Protein AF-A0A2G9TUQ8-F1 (afdb_monomer_lite)

Radius of gyration: 49.71 Å; chains: 1; bounding box: 100×64×159 Å

pLDDT: mean 71.73, std 22.57, range [31.44, 98.06]

Secondary structure (DSSP, 8-state):
-----------HHHHHHHHHHHHHHHHHHHHHHHHHHHHHHHHHHHHHHHHHHHHHHHHHHHHHHHHHHHHHHHHHHHHHHHHHHHHHHHHHHHHHHHHHHHHTGGG--HHHHHHHHHHHHHHHHHHHHHHHHHHHHHHHHHHHHHHHHHHHHHHHHHHHHHHHHHHHHHHHHHHHHHHHHHHHHHHHHHHHHHHHHHHHHHHHHHHHHTT---------------------------------------------HHHHHTT-TT-TTSS-PPP--------------------------S--------------------------

Sequence (328 aa):
MAAEGRCQTPDRHRDAAACAFGLCDIRGRKTKSMSGRLSQLRDDHSAFEEQKRAEELTWQSDLANKKEELNVKRAELERRIKDQEEELQLTTSRLEVLRGRLGDNSNWTKEDWRQAIQELNDDRARLTSEMTKYMVAAEELKKELADQRQEKNYEEVVLALERDLLAFTDRIALEKKIMQERRLKVLSNLSNLREAKIENKKSLNASRIEVHMPNAGSSAAVFKQKDAVQLTENNKEPSVAGSESNCSESDVSPPCETFVSQRFPNDIFLKKTPSIDGIDSAISPNVSANATLLETDSDQSIWSCASPRKPTAPMDTTIESDLDQSIW

Organism: Teladorsagia circumcincta (NCBI:txid45464)

Foldseek 3Di:
DDDDDDDDDPPVPVVVVVVVVVVVVVVVVVVVVVVVVVVVVVVVVVVVVVVVVVVVVVVVVVVVVVVVVVVVVVVVVVVVVVVVVVVVVVVVVVVVVVVVVVVPPPDDDPVNVVVVVVVVVVVVVVVVVVVVVVVVVVVVVVVVVVVVVVVVVVVVVVVVVVVVVVVVVVVVVVVVVVVVVVVVVVVVVVVVVVVVVVVVVVVVVVVVVVPDDDDDDDDDDDDDDDDDDDDDDDDDDDDDDDDDDDDDDDPDDDPPLPPVCVVCVPPPVSDDDPDPPDPDDDDDDDDDDDDDDDDDDDDDDPDDPDDPDDDDDDDDPDDDDDDDDDDD

Structure (mmCIF, N/CA/C/O backbone):
data_AF-A0A2G9TUQ8-F1
#
_entry.id   AF-A0A2G9TUQ8-F1
#
loop_
_atom_site.group_PDB
_atom_site.id
_atom_site.type_symbol
_atom_site.label_atom_id
_atom_site.label_alt_id
_atom_site.label_comp_id
_atom_site.label_asym_id
_atom_site.label_entity_id
_atom_site.label_seq_id
_atom_site.pdbx_PDB_ins_code
_atom_site.Cartn_x
_atom_site.Cartn_y
_atom_site.Cartn_z
_atom_site.occupancy
_atom_site.B_iso_or_equiv
_atom_site.auth_seq_id
_atom_site.auth_comp_id
_atom_site.auth_asym_id
_atom_site.auth_atom_id
_atom_site.pdbx_PDB_model_num
ATOM 1 N N . MET A 1 1 ? 42.756 23.134 -105.840 1.00 42.38 1 MET A N 1
ATOM 2 C CA . MET A 1 1 ? 43.004 23.037 -104.386 1.00 42.38 1 MET A CA 1
ATOM 3 C C . MET A 1 1 ? 41.690 23.306 -103.675 1.00 42.38 1 MET A C 1
ATOM 5 O O . MET A 1 1 ? 41.266 24.449 -103.631 1.00 42.38 1 MET A O 1
ATOM 9 N N . ALA A 1 2 ? 41.013 22.254 -103.218 1.00 40.34 2 ALA A N 1
ATOM 10 C CA . ALA A 1 2 ? 39.775 22.334 -102.447 1.00 40.34 2 ALA A CA 1
ATOM 11 C C . ALA A 1 2 ? 39.957 21.421 -101.231 1.00 40.34 2 ALA A C 1
ATOM 13 O O . ALA A 1 2 ? 40.194 20.226 -101.394 1.00 40.34 2 ALA A O 1
ATOM 14 N N . ALA A 1 3 ? 39.961 22.007 -100.036 1.00 43.09 3 ALA A N 1
ATOM 15 C CA . ALA A 1 3 ? 40.091 21.290 -98.776 1.00 43.09 3 ALA A CA 1
ATOM 16 C C . ALA A 1 3 ? 38.688 21.087 -98.190 1.00 43.09 3 ALA A C 1
ATOM 18 O O . ALA A 1 3 ? 38.058 22.037 -97.730 1.00 43.09 3 ALA A O 1
ATOM 19 N N . GLU A 1 4 ? 38.190 19.852 -98.240 1.00 43.38 4 GLU A N 1
ATOM 20 C CA . GLU A 1 4 ? 36.956 19.439 -97.573 1.00 43.38 4 GLU A CA 1
ATOM 21 C C . GLU A 1 4 ? 37.236 19.171 -96.087 1.00 43.38 4 GLU A C 1
ATOM 23 O O . GLU A 1 4 ? 37.800 18.143 -95.713 1.00 43.38 4 GLU A O 1
ATOM 28 N N . GLY A 1 5 ? 36.835 20.102 -95.220 1.00 49.69 5 GLY A N 1
ATOM 29 C CA . GLY A 1 5 ? 36.784 19.890 -93.775 1.00 49.69 5 GLY A CA 1
ATOM 30 C C . GLY A 1 5 ? 35.458 19.246 -93.370 1.00 49.69 5 GLY A C 1
ATOM 31 O O . GLY A 1 5 ? 34.442 19.932 -93.278 1.00 49.69 5 GLY A O 1
ATOM 32 N N . ARG A 1 6 ? 35.450 17.933 -93.104 1.00 46.50 6 ARG A N 1
ATOM 33 C CA . ARG A 1 6 ? 34.320 17.258 -92.442 1.00 46.50 6 ARG A CA 1
ATOM 34 C C . ARG A 1 6 ? 34.425 17.437 -90.930 1.00 46.50 6 ARG A C 1
ATOM 36 O O . ARG A 1 6 ? 35.202 16.752 -90.271 1.00 46.50 6 ARG A O 1
ATOM 43 N N . CYS A 1 7 ? 33.602 18.320 -90.379 1.00 50.38 7 CYS A N 1
ATOM 44 C CA . CYS A 1 7 ? 33.333 18.380 -88.946 1.00 50.38 7 CYS A CA 1
ATOM 45 C C . CYS A 1 7 ? 32.517 17.146 -88.526 1.00 50.38 7 CYS A C 1
ATOM 47 O O . CYS A 1 7 ? 31.333 17.045 -88.839 1.00 50.38 7 CYS A O 1
ATOM 49 N N . GLN A 1 8 ? 33.142 16.203 -87.818 1.00 55.09 8 GLN A N 1
ATOM 50 C CA . GLN A 1 8 ? 32.431 15.152 -87.088 1.00 55.09 8 GLN A CA 1
ATOM 51 C C . GLN A 1 8 ? 31.861 15.754 -85.799 1.00 55.09 8 GLN A C 1
ATOM 53 O O . GLN A 1 8 ? 32.604 16.108 -84.885 1.00 55.09 8 GLN A O 1
ATOM 58 N N . THR A 1 9 ? 30.540 15.889 -85.719 1.00 57.09 9 THR A N 1
ATOM 59 C CA . THR A 1 9 ? 29.851 16.170 -84.456 1.00 57.09 9 THR A CA 1
ATOM 60 C C . THR A 1 9 ? 29.831 14.894 -83.610 1.00 57.09 9 THR A C 1
ATOM 62 O O . THR A 1 9 ? 29.302 13.886 -84.082 1.00 57.09 9 THR A O 1
ATOM 65 N N . PRO A 1 10 ? 30.387 14.897 -82.387 1.00 55.38 10 PRO A N 1
ATOM 66 C CA . PRO A 1 10 ? 30.336 13.735 -81.510 1.00 55.38 10 PRO A CA 1
ATOM 67 C C . PRO A 1 10 ? 28.892 13.461 -81.074 1.00 55.38 10 PRO A C 1
ATOM 69 O O . PRO A 1 10 ? 28.129 14.381 -80.771 1.00 55.38 10 PRO A O 1
ATOM 72 N N . ASP A 1 11 ? 28.539 12.181 -81.061 1.00 56.88 11 ASP A N 1
ATOM 73 C CA . ASP A 1 11 ? 27.215 11.607 -80.817 1.00 56.88 11 ASP A CA 1
ATOM 74 C C . ASP A 1 11 ? 26.760 11.809 -79.350 1.00 56.88 11 ASP A C 1
ATOM 76 O O . ASP A 1 11 ? 26.767 10.899 -78.525 1.00 56.88 11 ASP A O 1
ATOM 80 N N . ARG A 1 12 ? 26.403 13.052 -78.990 1.00 55.06 12 ARG A N 1
ATOM 81 C CA . ARG A 1 12 ? 26.032 13.482 -77.621 1.00 55.06 12 ARG A CA 1
ATOM 82 C C . ARG A 1 12 ? 24.688 12.938 -77.115 1.00 55.06 12 ARG A C 1
ATOM 84 O O . ARG A 1 12 ? 24.331 13.180 -75.963 1.00 55.06 12 ARG A O 1
ATOM 91 N N . HIS A 1 13 ? 23.928 12.216 -77.938 1.00 55.59 13 HIS A N 1
ATOM 92 C CA . HIS A 1 13 ? 22.596 11.732 -77.561 1.00 55.59 13 HIS A CA 1
ATOM 93 C C . HIS A 1 13 ? 22.609 10.378 -76.835 1.00 55.59 13 HIS A C 1
ATOM 95 O O . HIS A 1 13 ? 21.694 10.109 -76.055 1.00 55.59 13 HIS A O 1
ATOM 101 N N . ARG A 1 14 ? 23.649 9.549 -77.009 1.00 55.06 14 ARG A N 1
ATOM 102 C CA . ARG A 1 14 ? 23.750 8.256 -76.302 1.00 55.06 14 ARG A CA 1
ATOM 103 C C . ARG A 1 14 ? 24.137 8.394 -74.826 1.00 55.06 14 ARG A C 1
ATOM 105 O O . ARG A 1 14 ? 23.567 7.690 -73.994 1.00 55.06 14 ARG A O 1
ATOM 112 N N . ASP A 1 15 ? 24.996 9.350 -74.480 1.00 55.22 15 ASP A N 1
ATOM 113 C CA . ASP A 1 15 ? 25.428 9.555 -73.088 1.00 55.22 15 ASP A CA 1
ATOM 114 C C . ASP A 1 15 ? 24.347 10.219 -72.216 1.00 55.22 15 ASP A C 1
ATOM 116 O O . ASP A 1 15 ? 24.213 9.910 -71.030 1.00 55.22 15 ASP A O 1
ATOM 120 N N . ALA A 1 16 ? 23.504 11.076 -72.801 1.00 58.38 16 ALA A N 1
ATOM 121 C CA . ALA A 1 16 ? 22.391 11.702 -72.084 1.00 58.38 16 ALA A CA 1
ATOM 122 C C . ALA A 1 16 ? 21.317 10.678 -71.662 1.00 58.38 16 ALA A C 1
ATOM 124 O O . ALA A 1 16 ? 20.783 10.760 -70.553 1.00 58.38 16 ALA A O 1
ATOM 125 N N . ALA A 1 17 ? 21.034 9.682 -72.510 1.00 58.53 17 ALA A N 1
ATOM 126 C CA . ALA A 1 17 ? 20.080 8.619 -72.200 1.00 58.53 17 ALA A CA 1
ATOM 127 C C . ALA A 1 17 ? 20.605 7.674 -71.103 1.00 58.53 17 ALA A C 1
ATOM 129 O O . ALA A 1 17 ? 19.862 7.337 -70.180 1.00 58.53 17 ALA A O 1
ATOM 130 N N . ALA A 1 18 ? 21.892 7.306 -71.139 1.00 59.97 18 ALA A N 1
ATOM 131 C CA . ALA A 1 18 ? 22.507 6.465 -70.109 1.00 59.97 18 ALA A CA 1
ATOM 132 C C . ALA A 1 18 ? 22.510 7.140 -68.719 1.00 59.97 18 ALA A C 1
ATOM 134 O O . ALA A 1 18 ? 22.193 6.498 -67.714 1.00 59.97 18 ALA A O 1
ATOM 135 N N . CYS A 1 19 ? 22.767 8.452 -68.657 1.00 60.00 19 CYS A N 1
ATOM 136 C CA . CYS A 1 19 ? 22.679 9.230 -67.416 1.00 60.00 19 CYS A CA 1
ATOM 137 C C . CYS A 1 19 ? 21.239 9.364 -66.880 1.00 60.00 19 CYS A C 1
ATOM 139 O O . CYS A 1 19 ? 21.027 9.321 -65.665 1.00 60.00 19 CYS A O 1
ATOM 141 N N . ALA A 1 20 ? 20.236 9.489 -67.757 1.00 60.44 20 ALA A N 1
ATOM 142 C CA . ALA A 1 20 ? 18.832 9.595 -67.351 1.00 60.44 20 ALA A CA 1
ATOM 143 C C . ALA A 1 20 ? 18.296 8.291 -66.723 1.00 60.44 20 ALA A C 1
ATOM 145 O O . ALA A 1 20 ? 17.618 8.337 -65.694 1.00 60.44 20 ALA A O 1
ATOM 146 N N . PHE A 1 21 ? 18.657 7.125 -67.275 1.00 59.66 21 PHE A N 1
ATOM 147 C CA . PHE A 1 21 ? 18.250 5.826 -66.721 1.00 59.66 21 PHE A CA 1
ATOM 148 C C . PHE A 1 21 ? 18.848 5.558 -65.330 1.00 59.66 21 PHE A C 1
ATOM 150 O O . PHE A 1 21 ? 18.136 5.088 -64.438 1.00 59.66 21 PHE A O 1
ATOM 157 N N . GLY A 1 22 ? 20.116 5.920 -65.103 1.00 63.28 22 GLY A N 1
ATOM 158 C CA . GLY A 1 22 ? 20.757 5.776 -63.790 1.00 63.28 22 GLY A CA 1
ATOM 159 C C . GLY A 1 22 ? 20.096 6.625 -62.694 1.00 63.28 22 GLY A C 1
ATOM 160 O O . GLY A 1 22 ? 19.912 6.161 -61.567 1.00 63.28 22 GLY A O 1
ATOM 161 N N . LEU A 1 23 ? 19.667 7.849 -63.021 1.00 62.34 23 LEU A N 1
ATOM 162 C CA . LEU A 1 23 ? 18.976 8.736 -62.075 1.00 62.34 23 LEU A CA 1
ATOM 163 C C . LEU A 1 23 ? 17.567 8.240 -61.716 1.00 62.34 23 LEU A C 1
ATOM 165 O O . LEU A 1 23 ? 17.161 8.357 -60.555 1.00 62.34 23 LEU A O 1
ATOM 169 N N . CYS A 1 24 ? 16.836 7.655 -62.669 1.00 63.59 24 CYS A N 1
ATOM 170 C CA . CYS A 1 24 ? 15.524 7.056 -62.416 1.00 63.59 24 CYS A CA 1
ATOM 171 C C . CYS A 1 24 ? 15.610 5.828 -61.495 1.00 63.59 24 CYS A C 1
ATOM 173 O O . CYS A 1 24 ? 14.804 5.709 -60.570 1.00 63.59 24 CYS A O 1
ATOM 175 N N . ASP A 1 25 ? 16.606 4.958 -61.680 1.00 68.88 25 ASP A N 1
ATOM 176 C CA . ASP A 1 25 ? 16.775 3.752 -60.857 1.00 68.88 25 ASP A CA 1
ATOM 177 C C . ASP A 1 25 ? 17.206 4.097 -59.415 1.00 68.88 25 ASP A C 1
ATOM 179 O O . ASP A 1 25 ? 16.618 3.620 -58.440 1.00 68.88 25 ASP A O 1
ATOM 183 N N . ILE A 1 26 ? 18.141 5.041 -59.240 1.00 69.44 26 ILE A N 1
ATOM 184 C CA . ILE A 1 26 ? 18.542 5.519 -57.902 1.00 69.44 26 ILE A CA 1
ATOM 185 C C . ILE A 1 26 ? 17.358 6.163 -57.168 1.00 69.44 26 ILE A C 1
ATOM 187 O O . ILE A 1 26 ? 17.170 5.936 -55.967 1.00 69.44 26 ILE A O 1
ATOM 191 N N . ARG A 1 27 ? 16.539 6.957 -57.870 1.00 68.62 27 ARG A N 1
ATOM 192 C CA . ARG A 1 27 ? 15.361 7.604 -57.277 1.00 68.62 27 ARG A CA 1
ATOM 193 C C . ARG A 1 27 ? 14.297 6.567 -56.894 1.00 68.62 27 ARG A C 1
ATOM 195 O O . ARG A 1 27 ? 13.770 6.650 -55.789 1.00 68.62 27 ARG A O 1
ATOM 202 N N . GLY A 1 28 ? 14.061 5.553 -57.731 1.00 71.69 28 GLY A N 1
ATOM 203 C CA . GLY A 1 28 ? 13.127 4.455 -57.453 1.00 71.69 28 GLY A CA 1
ATOM 204 C C . GLY A 1 28 ? 13.542 3.555 -56.281 1.00 71.69 28 GLY A C 1
ATOM 205 O O . GLY A 1 28 ? 12.697 3.133 -55.492 1.00 71.69 28 GLY A O 1
ATOM 206 N N . ARG A 1 29 ? 14.841 3.281 -56.107 1.00 76.56 29 ARG A N 1
ATOM 207 C CA . ARG A 1 29 ? 15.335 2.516 -54.945 1.00 76.56 29 ARG A CA 1
ATOM 208 C C . ARG A 1 29 ? 15.219 3.307 -53.644 1.00 76.56 29 ARG A C 1
ATOM 210 O O . ARG A 1 29 ? 14.814 2.749 -52.625 1.00 76.56 29 ARG A O 1
ATOM 217 N N . LYS A 1 30 ? 15.516 4.613 -53.676 1.00 81.31 30 LYS A N 1
ATOM 218 C CA . LYS A 1 30 ? 15.359 5.496 -52.508 1.00 81.31 30 LYS A CA 1
ATOM 219 C C . LYS A 1 30 ? 13.898 5.613 -52.072 1.00 81.31 30 LYS A C 1
ATOM 221 O O . LYS A 1 30 ? 13.630 5.513 -50.880 1.00 81.31 30 LYS A O 1
ATOM 226 N N . THR A 1 31 ? 12.954 5.768 -53.001 1.00 85.00 31 THR A N 1
ATOM 227 C CA . THR A 1 31 ? 11.525 5.861 -52.651 1.00 85.00 31 THR A CA 1
ATOM 228 C C . THR A 1 31 ? 10.982 4.552 -52.083 1.00 85.00 31 THR A C 1
ATOM 230 O O . THR A 1 31 ? 10.275 4.588 -51.080 1.00 85.00 31 THR A O 1
ATOM 233 N N . LYS A 1 32 ? 11.373 3.394 -52.635 1.00 87.69 32 LYS A N 1
ATOM 234 C CA . LYS A 1 32 ? 11.020 2.076 -52.072 1.00 87.69 32 LYS A CA 1
ATOM 235 C C . LYS A 1 32 ? 11.593 1.872 -50.666 1.00 87.69 32 LYS A C 1
ATOM 237 O O . LYS A 1 32 ? 10.874 1.432 -49.775 1.00 87.69 32 LYS A O 1
ATOM 242 N N . SER A 1 33 ? 12.856 2.248 -50.445 1.00 91.69 33 SER A N 1
ATOM 243 C CA . SER A 1 33 ? 13.493 2.183 -49.121 1.00 91.69 33 SER A CA 1
ATOM 244 C C . SER A 1 33 ? 12.796 3.089 -48.099 1.00 91.69 33 SER A C 1
ATOM 246 O O . SER A 1 33 ? 12.519 2.656 -46.983 1.00 91.69 33 SER A O 1
ATOM 248 N N . MET A 1 34 ? 12.451 4.321 -48.486 1.00 92.25 34 MET A N 1
ATOM 249 C CA . MET A 1 34 ? 11.716 5.249 -47.621 1.00 92.25 34 MET A CA 1
ATOM 250 C C . MET A 1 34 ? 10.301 4.754 -47.313 1.00 92.25 34 MET A C 1
ATOM 252 O O . MET A 1 34 ? 9.881 4.823 -46.163 1.00 92.25 34 MET A O 1
ATOM 256 N N . SER A 1 35 ? 9.591 4.209 -48.306 1.00 93.94 35 SER A N 1
ATOM 257 C CA . SER A 1 35 ? 8.265 3.619 -48.101 1.00 93.94 35 SER A CA 1
ATOM 258 C C . SER A 1 35 ? 8.314 2.464 -47.102 1.00 93.94 35 SER A C 1
ATOM 260 O O . SER A 1 35 ? 7.487 2.425 -46.202 1.00 93.94 35 SER A O 1
ATOM 262 N N . GLY A 1 36 ? 9.303 1.569 -47.212 1.00 95.12 36 GLY A N 1
ATOM 263 C CA . GLY A 1 36 ? 9.476 0.470 -46.257 1.00 95.12 36 GLY A CA 1
ATOM 264 C C . GLY A 1 36 ? 9.735 0.961 -44.830 1.00 95.12 36 GLY A C 1
ATOM 265 O O . GLY A 1 36 ? 9.124 0.465 -43.891 1.00 95.12 36 GLY A O 1
ATOM 266 N N . ARG A 1 37 ? 10.571 1.996 -44.661 1.00 95.75 37 ARG A N 1
ATOM 267 C CA . ARG A 1 37 ? 10.824 2.608 -43.343 1.00 95.75 37 ARG A CA 1
ATOM 268 C C . ARG A 1 37 ? 9.581 3.274 -42.749 1.00 95.75 37 ARG A C 1
ATOM 270 O O . ARG A 1 37 ? 9.388 3.203 -41.543 1.00 95.75 37 ARG A O 1
ATOM 277 N N . LEU A 1 38 ? 8.754 3.921 -43.572 1.00 96.19 38 LEU A N 1
ATOM 278 C CA . LEU A 1 38 ? 7.503 4.540 -43.120 1.00 96.19 38 LEU A CA 1
ATOM 279 C C . LEU A 1 38 ? 6.445 3.501 -42.736 1.00 96.19 38 LEU A C 1
ATOM 281 O O . LEU A 1 38 ? 5.707 3.733 -41.783 1.00 96.19 38 LEU A O 1
ATOM 285 N N . SER A 1 39 ? 6.375 2.375 -43.452 1.00 96.38 39 SER A N 1
ATOM 286 C CA . SER A 1 39 ? 5.533 1.239 -43.061 1.00 96.38 39 SER A CA 1
ATOM 287 C C . SER A 1 39 ? 5.983 0.667 -41.719 1.00 96.38 39 SER A C 1
ATOM 289 O O . SER A 1 39 ? 5.169 0.602 -40.809 1.00 96.38 39 SER A O 1
ATOM 291 N N . GLN A 1 40 ? 7.282 0.396 -41.552 1.00 96.31 40 GLN A N 1
ATOM 292 C CA . GLN A 1 40 ? 7.818 -0.099 -40.282 1.00 96.31 40 GLN A CA 1
ATOM 293 C C . GLN A 1 40 ? 7.512 0.850 -39.116 1.00 96.31 40 GLN A C 1
ATOM 295 O O . GLN A 1 40 ? 7.010 0.413 -38.093 1.00 96.31 40 GLN A O 1
ATOM 300 N N . LEU A 1 41 ? 7.734 2.160 -39.284 1.00 96.56 41 LEU A N 1
ATOM 301 C CA . LEU A 1 41 ? 7.424 3.148 -38.243 1.00 96.56 41 LEU A CA 1
ATOM 302 C C . LEU A 1 41 ? 5.936 3.182 -37.873 1.00 96.56 41 LEU A C 1
ATOM 304 O O . LEU A 1 41 ? 5.598 3.474 -36.729 1.00 96.56 41 LEU A O 1
ATOM 308 N N . ARG A 1 42 ? 5.044 2.919 -38.832 1.00 97.88 42 ARG A N 1
ATOM 309 C CA . ARG A 1 42 ? 3.604 2.843 -38.573 1.00 97.88 42 ARG A CA 1
ATOM 310 C C . ARG A 1 42 ? 3.260 1.600 -37.761 1.00 97.88 42 ARG A C 1
ATOM 312 O O . ARG A 1 42 ? 2.475 1.710 -36.824 1.00 97.88 42 ARG A O 1
ATOM 319 N N . ASP A 1 43 ? 3.847 0.463 -38.114 1.00 97.50 43 ASP A N 1
ATOM 320 C CA . ASP A 1 43 ? 3.636 -0.799 -37.408 1.00 97.50 43 ASP A CA 1
ATOM 321 C C . ASP A 1 43 ? 4.197 -0.710 -35.980 1.00 97.50 43 ASP A C 1
ATOM 323 O O . ASP A 1 43 ? 3.492 -1.034 -35.028 1.00 97.50 43 ASP A O 1
ATOM 327 N N . ASP A 1 44 ? 5.399 -0.147 -35.815 1.00 96.25 44 ASP A N 1
ATOM 328 C CA . ASP A 1 44 ? 6.025 0.097 -34.510 1.00 96.25 44 ASP A CA 1
ATOM 329 C C . ASP A 1 44 ? 5.177 1.048 -33.646 1.00 96.25 44 ASP A C 1
ATOM 331 O O . ASP A 1 44 ? 4.945 0.782 -32.468 1.00 96.25 44 ASP A O 1
ATOM 335 N N . HIS A 1 45 ? 4.663 2.141 -34.226 1.00 96.19 45 HIS A N 1
ATOM 336 C CA . HIS A 1 45 ? 3.759 3.056 -33.522 1.00 96.19 45 HIS A CA 1
ATOM 337 C C . HIS A 1 45 ? 2.450 2.362 -33.122 1.00 96.19 45 HIS A C 1
ATOM 339 O O . HIS A 1 45 ? 1.929 2.599 -32.035 1.00 96.19 45 HIS A O 1
ATOM 345 N N . SER A 1 46 ? 1.897 1.509 -33.989 1.00 97.69 46 SER A N 1
ATOM 346 C CA . SER A 1 46 ? 0.683 0.749 -33.682 1.00 97.69 46 SER A CA 1
ATOM 347 C C . SER A 1 46 ? 0.914 -0.242 -32.541 1.00 97.69 46 SER A C 1
ATOM 349 O O . SER A 1 46 ? 0.091 -0.312 -31.631 1.00 97.69 46 SER A O 1
ATOM 351 N N . ALA A 1 47 ? 2.039 -0.963 -32.562 1.00 97.06 47 ALA A N 1
ATOM 352 C CA . ALA A 1 47 ? 2.425 -1.900 -31.511 1.00 97.06 47 ALA A CA 1
ATOM 353 C C . ALA A 1 47 ? 2.656 -1.183 -30.172 1.00 97.06 47 ALA A C 1
ATOM 355 O O . ALA A 1 47 ? 2.185 -1.644 -29.135 1.00 97.06 47 ALA A O 1
ATOM 356 N N . PHE A 1 48 ? 3.311 -0.019 -30.197 1.00 97.12 48 PHE A N 1
ATOM 357 C CA . PHE A 1 48 ? 3.515 0.804 -29.007 1.00 97.12 48 PHE A CA 1
ATOM 358 C C . PHE A 1 48 ? 2.191 1.291 -28.398 1.00 97.12 48 PHE A C 1
ATOM 360 O O . PHE A 1 48 ? 1.992 1.191 -27.190 1.00 97.12 48 PHE A O 1
ATOM 367 N N . GLU A 1 49 ? 1.255 1.778 -29.218 1.00 97.44 49 GLU A N 1
ATOM 368 C CA . GLU A 1 49 ? -0.066 2.206 -28.735 1.00 97.44 49 GLU A CA 1
ATOM 369 C C . GLU A 1 49 ? -0.905 1.040 -28.193 1.00 97.44 49 GLU A C 1
ATOM 371 O O . GLU A 1 49 ? -1.697 1.218 -27.268 1.00 97.44 49 GLU A O 1
ATOM 376 N N . GLU A 1 50 ? -0.758 -0.160 -28.755 1.00 97.56 50 GLU A N 1
ATOM 377 C CA . GLU A 1 50 ? -1.412 -1.361 -28.234 1.00 97.56 50 GLU A CA 1
ATOM 378 C C . GLU A 1 50 ? -0.821 -1.797 -26.892 1.00 97.56 50 GLU A C 1
ATOM 380 O O . GLU A 1 50 ? -1.581 -2.041 -25.955 1.00 97.56 50 GLU A O 1
ATOM 385 N N . GLN A 1 51 ? 0.509 -1.802 -26.766 1.00 97.44 51 GLN A N 1
ATOM 386 C CA . GLN A 1 51 ? 1.190 -2.073 -25.502 1.00 97.44 51 GLN A CA 1
ATOM 387 C C . GLN A 1 51 ? 0.760 -1.077 -24.420 1.00 97.44 51 GLN A C 1
ATOM 389 O O . GLN A 1 51 ? 0.358 -1.483 -23.334 1.00 97.44 51 GLN A O 1
ATOM 394 N N . LYS A 1 52 ? 0.770 0.223 -24.734 1.00 97.06 52 LYS A N 1
ATOM 395 C CA . LYS A 1 52 ? 0.342 1.274 -23.808 1.00 97.06 52 LYS A CA 1
ATOM 396 C C . LYS A 1 52 ? -1.103 1.073 -23.344 1.00 97.06 52 LYS A C 1
ATOM 398 O O . LYS A 1 52 ? -1.381 1.203 -22.157 1.00 97.06 52 LYS A O 1
ATOM 403 N N . ARG A 1 53 ? -2.021 0.733 -24.259 1.00 97.94 53 ARG A N 1
ATOM 404 C CA . ARG A 1 53 ? -3.422 0.432 -23.912 1.00 97.94 53 ARG A CA 1
ATOM 405 C C . ARG A 1 53 ? -3.546 -0.810 -23.033 1.00 97.94 53 ARG A C 1
ATOM 407 O O . ARG A 1 53 ? -4.363 -0.812 -22.118 1.00 97.94 53 ARG A O 1
ATOM 414 N N . ALA A 1 54 ? -2.758 -1.851 -23.294 1.00 97.44 54 ALA A N 1
ATOM 415 C CA . ALA A 1 54 ? -2.745 -3.050 -22.461 1.00 97.44 54 ALA A CA 1
ATOM 416 C C . ALA A 1 54 ? -2.250 -2.736 -21.040 1.00 97.44 54 ALA A C 1
ATOM 418 O O . ALA A 1 54 ? -2.908 -3.110 -20.072 1.00 97.44 54 ALA A O 1
ATOM 419 N N . GLU A 1 55 ? -1.152 -1.986 -20.912 1.00 96.56 55 GLU A N 1
ATOM 420 C CA . GLU A 1 55 ? -0.630 -1.530 -19.620 1.00 96.56 55 GLU A CA 1
ATOM 421 C C . GLU A 1 55 ? -1.660 -0.659 -18.881 1.00 96.56 55 GLU A C 1
ATOM 423 O O . GLU A 1 55 ? -1.947 -0.893 -17.708 1.00 96.56 55 GLU A O 1
ATOM 428 N N . GLU A 1 56 ? -2.298 0.293 -19.564 1.00 97.38 56 GLU A N 1
ATOM 429 C CA . GLU A 1 56 ? -3.346 1.132 -18.974 1.00 97.38 56 GLU A CA 1
ATOM 430 C C . GLU A 1 56 ? -4.534 0.305 -18.455 1.00 97.38 56 GLU A C 1
ATOM 432 O O . GLU A 1 56 ? -5.013 0.548 -17.346 1.00 97.38 56 GLU A O 1
ATOM 437 N N . LEU A 1 57 ? -4.971 -0.715 -19.200 1.00 97.88 57 LEU A N 1
ATOM 438 C CA . LEU A 1 57 ? -6.031 -1.625 -18.758 1.00 97.88 57 LEU A CA 1
ATOM 439 C C . LEU A 1 57 ? -5.622 -2.441 -17.526 1.00 97.88 57 LEU A C 1
ATOM 441 O O . LEU A 1 57 ? -6.443 -2.621 -16.625 1.00 97.88 57 LEU A O 1
ATOM 445 N N . THR A 1 58 ? -4.369 -2.902 -17.450 1.00 97.62 58 THR A N 1
ATOM 446 C CA . THR A 1 58 ? -3.874 -3.599 -16.251 1.00 97.62 58 THR A CA 1
ATOM 447 C C . THR A 1 58 ? -3.881 -2.684 -15.029 1.00 97.62 58 THR A C 1
ATOM 449 O O . THR A 1 58 ? -4.466 -3.044 -14.011 1.00 97.62 58 THR A O 1
ATOM 452 N N . TRP A 1 59 ? -3.381 -1.450 -15.158 1.00 97.19 59 TRP A N 1
ATOM 453 C CA . TRP A 1 59 ? -3.418 -0.458 -14.081 1.00 97.19 59 TRP A CA 1
ATOM 454 C C . TRP A 1 59 ? -4.842 -0.112 -13.639 1.00 97.19 59 TRP A C 1
ATOM 456 O O . TRP A 1 59 ? -5.103 0.016 -12.443 1.00 97.19 59 TRP A O 1
ATOM 466 N N . GLN A 1 60 ? -5.780 0.027 -14.580 1.00 97.31 60 GLN A N 1
ATOM 467 C CA . GLN A 1 60 ? -7.187 0.275 -14.258 1.00 97.31 60 GLN A CA 1
ATOM 468 C C . GLN A 1 60 ? -7.815 -0.902 -13.502 1.00 97.31 60 GLN A C 1
ATOM 470 O O . GLN A 1 60 ? -8.527 -0.683 -12.520 1.00 97.31 60 GLN A O 1
ATOM 475 N N . SER A 1 61 ? -7.529 -2.136 -13.925 1.00 97.81 61 SER A N 1
ATOM 476 C CA . SER A 1 61 ? -7.973 -3.353 -13.240 1.00 97.81 61 SER A CA 1
ATOM 477 C C . SER A 1 61 ? -7.409 -3.432 -11.819 1.00 97.81 61 SER A C 1
ATOM 479 O O . SER A 1 61 ? -8.158 -3.648 -10.868 1.00 97.81 61 SER A O 1
ATOM 481 N N . ASP A 1 62 ? -6.111 -3.189 -11.646 1.00 96.38 62 ASP A N 1
ATOM 482 C CA . ASP A 1 62 ? -5.456 -3.230 -10.336 1.00 96.38 62 ASP A CA 1
ATOM 483 C C . ASP A 1 62 ? -6.004 -2.159 -9.392 1.00 96.38 62 ASP A C 1
ATOM 485 O O . ASP A 1 62 ? -6.272 -2.425 -8.218 1.00 96.38 62 ASP A O 1
ATOM 489 N N . LEU A 1 63 ? -6.253 -0.955 -9.910 1.00 96.75 63 LEU A N 1
ATOM 490 C CA . LEU A 1 63 ? -6.852 0.129 -9.140 1.00 96.75 63 LEU A CA 1
ATOM 491 C C . LEU A 1 63 ? -8.301 -0.186 -8.740 1.00 96.75 63 LEU A C 1
ATOM 493 O O . LEU A 1 63 ? -8.698 0.101 -7.608 1.00 96.75 63 LEU A O 1
ATOM 497 N N . ALA A 1 64 ? -9.082 -0.808 -9.628 1.00 97.56 64 ALA A N 1
ATOM 498 C CA . ALA A 1 64 ? -10.436 -1.266 -9.322 1.00 97.56 64 ALA A CA 1
ATOM 499 C C . ALA A 1 64 ? -10.434 -2.364 -8.245 1.00 97.56 64 ALA A C 1
ATOM 501 O O . ALA A 1 64 ? -11.178 -2.263 -7.268 1.00 97.56 64 ALA A O 1
ATOM 502 N N . ASN A 1 65 ? -9.542 -3.348 -8.365 1.00 97.25 65 ASN A N 1
ATOM 503 C CA . ASN A 1 65 ? -9.368 -4.410 -7.374 1.00 97.25 65 ASN A CA 1
ATOM 504 C C . ASN A 1 65 ? -8.957 -3.840 -6.012 1.00 97.25 65 ASN A C 1
ATOM 506 O O . ASN A 1 65 ? -9.522 -4.213 -4.983 1.00 97.25 65 ASN A O 1
ATOM 510 N N . LYS A 1 66 ? -8.025 -2.878 -5.992 1.00 97.31 66 LYS A N 1
ATOM 511 C CA . LYS A 1 66 ? -7.591 -2.235 -4.748 1.00 97.31 66 LYS A CA 1
ATOM 512 C C . LYS A 1 66 ? -8.708 -1.430 -4.095 1.00 97.31 66 LYS A C 1
ATOM 514 O O . LYS A 1 66 ? -8.847 -1.452 -2.872 1.00 97.31 66 LYS A O 1
ATOM 519 N N . LYS A 1 67 ? -9.514 -0.729 -4.894 1.00 97.50 67 LYS A N 1
ATOM 520 C CA . LYS A 1 67 ? -10.695 -0.012 -4.405 1.00 97.50 67 LYS A CA 1
ATOM 521 C C . LYS A 1 67 ? -11.689 -0.974 -3.752 1.00 97.50 67 LYS A C 1
ATOM 523 O O . LYS A 1 67 ? -12.187 -0.666 -2.672 1.00 97.50 67 LYS A O 1
ATOM 528 N N . GLU A 1 68 ? -11.942 -2.126 -4.366 1.00 98.06 68 GLU A N 1
ATOM 529 C CA . GLU A 1 68 ? -12.850 -3.131 -3.811 1.00 98.06 68 GLU A CA 1
ATOM 530 C C . GLU A 1 68 ? -12.312 -3.741 -2.509 1.00 98.06 68 GLU A C 1
ATOM 532 O O . GLU A 1 68 ? -13.028 -3.796 -1.512 1.00 98.06 68 GLU A O 1
ATOM 537 N N . GLU A 1 69 ? -11.023 -4.085 -2.457 1.00 97.56 69 GLU A N 1
ATOM 538 C CA . GLU A 1 69 ? -10.368 -4.563 -1.231 1.00 97.56 69 GLU A CA 1
ATOM 539 C C . GLU A 1 69 ? -10.515 -3.556 -0.075 1.00 97.56 69 GLU A C 1
ATOM 541 O O . GLU A 1 69 ? -10.824 -3.926 1.062 1.00 97.56 69 GLU A O 1
ATOM 546 N N . LEU A 1 70 ? -10.317 -2.263 -0.357 1.00 94.31 70 LEU A N 1
ATOM 547 C CA . LEU A 1 70 ? -10.473 -1.201 0.637 1.00 94.31 70 LEU A CA 1
ATOM 548 C C . LEU A 1 70 ? -11.933 -1.013 1.068 1.00 94.31 70 LEU A C 1
ATOM 550 O O . LEU A 1 70 ? -12.181 -0.764 2.248 1.00 94.31 70 LEU A O 1
ATOM 554 N N . ASN A 1 71 ? -12.897 -1.169 0.158 1.00 96.19 71 ASN A N 1
ATOM 555 C CA . ASN A 1 71 ? -14.320 -1.128 0.495 1.00 96.19 71 ASN A CA 1
ATOM 556 C C . ASN A 1 71 ? -14.719 -2.286 1.418 1.00 96.19 71 ASN A C 1
ATOM 558 O O . ASN A 1 71 ? -15.414 -2.061 2.409 1.00 96.19 71 ASN A O 1
ATOM 562 N N . VAL A 1 72 ? -14.236 -3.503 1.147 1.00 97.19 72 VAL A N 1
ATOM 563 C CA . VAL A 1 72 ? -14.468 -4.670 2.013 1.00 97.19 72 VAL A CA 1
ATOM 564 C C . VAL A 1 72 ? -13.895 -4.427 3.410 1.00 97.19 72 VAL A C 1
ATOM 566 O O . VAL A 1 72 ? -14.599 -4.611 4.404 1.00 97.19 72 VAL A O 1
ATOM 569 N N . LYS A 1 73 ? -12.652 -3.932 3.501 1.00 96.12 73 LYS A N 1
ATOM 570 C CA . LYS A 1 73 ? -12.017 -3.573 4.782 1.00 96.12 73 LYS A CA 1
ATOM 571 C C . LYS A 1 73 ? -12.799 -2.499 5.535 1.00 96.12 73 LYS A C 1
ATOM 573 O O . LYS A 1 73 ? -12.969 -2.598 6.747 1.00 96.12 73 LYS A O 1
ATOM 578 N N . ARG A 1 74 ? -13.305 -1.486 4.827 1.00 94.44 74 ARG A N 1
ATOM 579 C CA . ARG A 1 74 ? -14.148 -0.442 5.418 1.00 94.44 74 ARG A CA 1
ATOM 580 C C . ARG A 1 74 ? -15.431 -1.029 6.011 1.00 94.44 74 ARG A C 1
ATOM 582 O O . ARG A 1 74 ? -15.735 -0.740 7.163 1.00 94.44 74 ARG A O 1
ATOM 589 N N . ALA A 1 75 ? -16.143 -1.872 5.264 1.00 95.44 75 ALA A N 1
ATOM 590 C CA . ALA A 1 75 ? -17.378 -2.499 5.734 1.00 95.44 75 ALA A CA 1
ATOM 591 C C . ALA A 1 75 ? -17.145 -3.420 6.946 1.00 95.44 75 ALA A C 1
ATOM 593 O O . ALA A 1 75 ? -17.977 -3.494 7.851 1.00 95.44 75 ALA A O 1
ATOM 594 N N . GLU A 1 76 ? -16.008 -4.117 6.994 1.00 97.06 76 GLU A N 1
ATOM 595 C CA . GLU A 1 76 ? -15.625 -4.920 8.157 1.00 97.06 76 GLU A CA 1
ATOM 596 C C . GLU A 1 76 ? -15.368 -4.055 9.399 1.00 97.06 76 GLU A C 1
ATOM 598 O O . GLU A 1 76 ? -15.847 -4.389 10.484 1.00 97.06 76 GLU A O 1
ATOM 603 N N . LEU A 1 77 ? -14.655 -2.936 9.247 1.00 92.50 77 LEU A N 1
ATOM 604 C CA . LEU A 1 77 ? -14.408 -1.998 10.344 1.00 92.50 77 LEU A CA 1
ATOM 605 C C . LEU A 1 77 ? -15.702 -1.352 10.848 1.00 92.50 77 LEU A C 1
ATOM 607 O O . LEU A 1 77 ? -15.898 -1.278 12.057 1.00 92.50 77 LEU A O 1
ATOM 611 N N . GLU A 1 78 ? -16.603 -0.945 9.952 1.00 94.12 78 GLU A N 1
ATOM 612 C CA . GLU A 1 78 ? -17.917 -0.401 10.322 1.00 94.12 78 GLU A CA 1
ATOM 613 C C . GLU A 1 78 ? -18.741 -1.420 11.131 1.00 94.12 78 GLU A C 1
ATOM 615 O O . GLU A 1 78 ? -19.355 -1.055 12.133 1.00 94.12 78 GLU A O 1
ATOM 620 N N . ARG A 1 79 ? -18.692 -2.712 10.768 1.00 96.50 79 ARG A N 1
ATOM 621 C CA . ARG A 1 79 ? -19.341 -3.782 11.545 1.00 96.50 79 ARG A CA 1
ATOM 622 C C . ARG A 1 79 ? -18.732 -3.927 12.940 1.00 96.50 79 ARG A C 1
ATOM 624 O O . ARG A 1 79 ? -19.469 -3.938 13.915 1.00 96.50 79 ARG A O 1
ATOM 631 N N . ARG A 1 80 ? -17.398 -3.977 13.041 1.00 94.19 80 ARG A N 1
ATOM 632 C CA . ARG A 1 80 ? -16.699 -4.095 14.335 1.00 94.19 80 ARG A CA 1
ATOM 633 C C . ARG A 1 80 ? -16.985 -2.912 15.260 1.00 94.19 80 ARG A C 1
ATOM 635 O O . ARG A 1 80 ? -17.161 -3.123 16.453 1.00 94.19 80 ARG A O 1
ATOM 642 N N . ILE A 1 81 ? -17.038 -1.690 14.723 1.00 92.19 81 ILE A N 1
ATOM 643 C CA . ILE A 1 81 ? -17.398 -0.493 15.499 1.00 92.19 81 ILE A CA 1
ATOM 644 C C . ILE A 1 81 ? -18.811 -0.645 16.059 1.00 92.19 81 ILE A C 1
ATOM 646 O O . ILE A 1 81 ? -19.016 -0.431 17.248 1.00 92.19 81 ILE A O 1
ATOM 650 N N . LYS A 1 82 ? -19.766 -1.074 15.229 1.00 95.50 82 LYS A N 1
ATOM 651 C CA . LYS A 1 82 ? -21.145 -1.283 15.669 1.00 95.50 82 LYS A CA 1
ATOM 652 C C . LYS A 1 82 ? -21.250 -2.351 16.765 1.00 95.50 82 LYS A C 1
ATOM 654 O O . LYS A 1 82 ? -21.915 -2.119 17.768 1.00 95.50 82 LYS A O 1
ATOM 659 N N . ASP A 1 83 ? -20.557 -3.478 16.607 1.00 94.12 83 ASP A N 1
ATOM 660 C CA . ASP A 1 83 ? -20.526 -4.542 17.618 1.00 94.12 83 ASP A CA 1
ATOM 661 C C . ASP A 1 83 ? -19.968 -4.015 18.960 1.00 94.12 83 ASP A C 1
ATOM 663 O O . ASP A 1 83 ? -20.516 -4.298 20.025 1.00 94.12 83 ASP A O 1
ATOM 667 N N . GLN A 1 84 ? -18.918 -3.184 18.913 1.00 90.94 84 GLN A N 1
ATOM 668 C CA . GLN A 1 84 ? -18.344 -2.534 20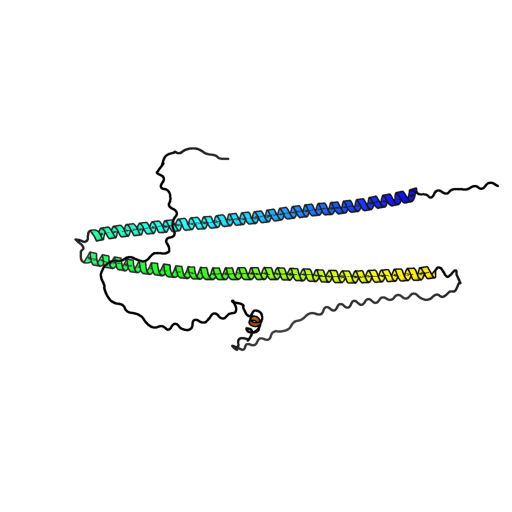.099 1.00 90.94 84 GLN A CA 1
ATOM 669 C C . GLN A 1 84 ? -19.284 -1.494 20.726 1.00 90.94 84 GLN A C 1
ATOM 671 O O . GLN A 1 84 ? -19.347 -1.384 21.950 1.00 90.94 84 GLN A O 1
ATOM 676 N N . GLU A 1 85 ? -20.021 -0.728 19.920 1.00 92.69 85 GLU A N 1
ATOM 677 C CA . GLU A 1 85 ? -21.033 0.216 20.407 1.00 92.69 85 GLU A CA 1
ATOM 678 C C . GLU A 1 85 ? -22.188 -0.511 21.111 1.00 92.69 85 GLU A C 1
ATOM 680 O O . GLU A 1 85 ? -22.621 -0.076 22.180 1.00 92.69 85 GLU A O 1
ATOM 685 N N . GLU A 1 86 ? -22.653 -1.636 20.561 1.00 93.69 86 GLU A N 1
ATOM 686 C CA . GLU A 1 86 ? -23.683 -2.484 21.175 1.00 93.69 86 GLU A CA 1
ATOM 687 C C . GLU A 1 86 ? -23.189 -3.094 22.506 1.00 93.69 86 GLU A C 1
ATOM 689 O O . GLU A 1 86 ? -23.914 -3.080 23.506 1.00 93.69 86 GLU A O 1
ATOM 694 N N . GLU A 1 87 ? -21.932 -3.548 22.575 1.00 92.38 87 GLU A N 1
ATOM 695 C CA . GLU A 1 87 ? -21.307 -4.043 23.812 1.00 92.38 87 GLU A CA 1
ATOM 696 C C . GLU A 1 87 ? -21.160 -2.936 24.877 1.00 92.38 87 GLU A C 1
ATOM 698 O O . GLU A 1 87 ? -21.471 -3.138 26.059 1.00 92.38 87 GLU A O 1
ATOM 703 N N . LEU A 1 88 ? -20.750 -1.731 24.470 1.00 89.38 88 LEU A N 1
ATOM 704 C CA . LEU A 1 88 ? -20.678 -0.563 25.353 1.00 89.38 88 LEU A CA 1
ATOM 705 C C . LEU A 1 88 ? -22.060 -0.151 25.877 1.00 89.38 88 LEU A C 1
ATOM 707 O O . LEU A 1 88 ? -22.196 0.188 27.055 1.00 89.38 88 LEU A O 1
ATOM 711 N N . GLN A 1 89 ? -23.103 -0.209 25.048 1.00 92.06 89 GLN A N 1
ATOM 712 C CA . GLN A 1 89 ? -24.474 0.047 25.495 1.00 92.06 89 GLN A CA 1
ATOM 713 C C . GLN A 1 89 ? -24.932 -0.999 26.516 1.00 92.06 89 GLN A C 1
ATOM 715 O O . GLN A 1 89 ? -25.421 -0.630 27.584 1.00 92.06 89 GLN A O 1
ATOM 720 N N . LEU A 1 90 ? -24.705 -2.290 26.247 1.00 91.38 90 LEU A N 1
ATOM 721 C CA . LEU A 1 90 ? -25.064 -3.379 27.160 1.00 91.38 90 LEU A CA 1
ATOM 722 C C . LEU A 1 90 ? -24.377 -3.230 28.527 1.00 91.38 90 LEU A C 1
ATOM 724 O O . LEU A 1 90 ? -25.017 -3.365 29.576 1.00 91.38 90 LEU A O 1
ATOM 728 N N . THR A 1 91 ? -23.076 -2.934 28.529 1.00 83.94 91 THR A N 1
ATOM 729 C CA . THR A 1 91 ? -22.306 -2.717 29.763 1.00 83.94 91 THR A CA 1
ATOM 730 C C . THR A 1 91 ? -22.767 -1.466 30.511 1.00 83.94 91 THR A C 1
ATOM 732 O O . THR A 1 91 ? -22.908 -1.512 31.735 1.00 83.94 91 THR A O 1
ATOM 735 N N . THR A 1 92 ? -23.097 -0.384 29.799 1.00 89.62 92 THR A N 1
ATOM 736 C CA . THR A 1 92 ? -23.660 0.843 30.386 1.00 89.62 92 THR A CA 1
ATOM 737 C C . THR A 1 92 ? -25.013 0.574 31.049 1.00 89.62 92 THR A C 1
ATOM 739 O O . THR A 1 92 ? -25.193 0.913 32.219 1.00 89.62 92 THR A O 1
ATOM 742 N N . SER A 1 93 ? -25.932 -0.126 30.374 1.00 89.62 93 SER A N 1
ATOM 743 C CA . SER A 1 93 ? -27.222 -0.519 30.958 1.00 89.62 93 SER A CA 1
ATOM 744 C C . SER A 1 93 ? -27.047 -1.424 32.181 1.00 89.62 93 SER A C 1
ATOM 746 O O . SER A 1 93 ? -27.739 -1.258 33.186 1.00 89.62 93 SER A O 1
ATOM 748 N N . ARG A 1 94 ? -26.083 -2.354 32.154 1.00 86.19 94 ARG A N 1
ATOM 749 C CA . ARG A 1 94 ? -25.768 -3.198 33.318 1.00 86.19 94 ARG A CA 1
ATOM 750 C C . ARG A 1 94 ? -25.264 -2.369 34.503 1.00 86.19 94 ARG A C 1
ATOM 752 O O . ARG A 1 94 ? -25.677 -2.621 35.635 1.00 86.19 94 ARG A O 1
ATOM 759 N N . LEU A 1 95 ? -24.411 -1.373 34.259 1.00 83.31 95 LEU A N 1
ATOM 760 C CA . LEU A 1 95 ? -23.934 -0.456 35.297 1.00 83.31 95 LEU A CA 1
ATOM 761 C C . LEU A 1 95 ? -25.062 0.401 35.880 1.00 83.31 95 LEU A C 1
ATOM 763 O O . LEU A 1 95 ? -25.068 0.636 37.086 1.00 83.31 95 LEU A O 1
ATOM 767 N N . GLU A 1 96 ? -26.024 0.844 35.071 1.00 86.94 96 GLU A N 1
ATOM 768 C CA . GLU A 1 96 ? -27.207 1.566 35.558 1.00 86.94 96 GLU A CA 1
ATOM 769 C C . GLU A 1 96 ? -28.084 0.692 36.461 1.00 86.94 96 GLU A C 1
ATOM 771 O O . GLU A 1 96 ? -28.488 1.142 37.534 1.00 86.94 96 GLU A O 1
ATOM 776 N N . VAL A 1 97 ? -28.306 -0.576 36.095 1.00 85.12 97 VAL A N 1
ATOM 777 C CA . VAL A 1 97 ? -29.037 -1.537 36.942 1.00 85.12 97 VAL A CA 1
ATOM 778 C C . VAL A 1 97 ? -28.316 -1.755 38.273 1.00 85.12 97 VAL A C 1
ATOM 780 O O . VAL A 1 97 ? -28.949 -1.714 39.330 1.00 85.12 97 VAL A O 1
ATOM 783 N N . LEU A 1 98 ? -26.995 -1.954 38.244 1.00 77.88 98 LEU A N 1
ATOM 784 C CA . LEU A 1 98 ? -26.191 -2.098 39.461 1.00 77.88 98 LEU A CA 1
ATOM 785 C C . LEU A 1 98 ? -26.231 -0.827 40.317 1.00 77.88 98 LEU A C 1
ATOM 787 O O . LEU A 1 98 ? -26.397 -0.919 41.531 1.00 77.88 98 LEU A O 1
ATOM 791 N N . ARG A 1 99 ? -26.148 0.356 39.697 1.00 82.81 99 ARG A N 1
ATOM 792 C CA . ARG A 1 99 ? -26.260 1.651 40.383 1.00 82.81 99 ARG A CA 1
ATOM 793 C C . ARG A 1 99 ? -27.622 1.817 41.055 1.00 82.81 99 ARG A C 1
ATOM 795 O O . ARG A 1 99 ? -27.665 2.276 42.190 1.00 82.81 99 ARG A O 1
ATOM 802 N N . GLY A 1 100 ? -28.707 1.419 40.387 1.00 82.12 100 GLY A N 1
ATOM 803 C CA . GLY A 1 100 ? -30.053 1.421 40.961 1.00 82.12 100 GLY A CA 1
ATOM 804 C C . GLY A 1 100 ? -30.157 0.505 42.181 1.00 82.12 100 GLY A C 1
ATOM 805 O O . GLY A 1 100 ? -30.610 0.938 43.235 1.00 82.12 100 GLY A O 1
ATOM 806 N N . ARG A 1 101 ? -29.634 -0.727 42.083 1.00 78.88 101 ARG A N 1
ATOM 807 C CA . ARG A 1 101 ? -29.599 -1.673 43.215 1.00 78.88 101 ARG A CA 1
ATOM 808 C C . ARG A 1 101 ? -28.795 -1.148 44.405 1.00 78.88 101 ARG A C 1
ATOM 810 O O . ARG A 1 101 ? -29.207 -1.365 45.539 1.00 78.88 101 ARG A O 1
ATOM 817 N N . LEU A 1 102 ? -27.672 -0.472 44.145 1.00 72.00 102 LEU A N 1
ATOM 818 C CA . LEU A 1 102 ? -26.816 0.101 45.188 1.00 72.00 102 LEU A CA 1
ATOM 819 C C . LEU A 1 102 ? -27.392 1.388 45.814 1.00 72.00 102 LEU A C 1
ATOM 821 O O . LEU A 1 102 ? -27.023 1.753 46.929 1.00 72.00 102 LEU A O 1
ATOM 825 N N . GLY A 1 103 ? -28.250 2.116 45.092 1.00 73.75 103 GLY A N 1
ATOM 826 C CA . GLY A 1 103 ? -28.880 3.349 45.575 1.00 73.75 103 GLY A CA 1
ATOM 827 C C . GLY A 1 103 ? -29.889 3.108 46.703 1.00 73.75 103 GLY A C 1
ATOM 828 O O . GLY A 1 103 ? -29.965 3.907 47.634 1.00 73.75 103 GLY A O 1
ATOM 829 N N . ASP A 1 104 ? -30.574 1.962 46.676 1.00 66.69 104 ASP A N 1
ATOM 830 C CA . ASP A 1 104 ? -31.606 1.559 47.644 1.00 66.69 104 ASP A CA 1
ATOM 831 C C . ASP A 1 104 ? -31.054 0.628 48.752 1.00 66.69 104 ASP A C 1
ATOM 833 O O . ASP A 1 104 ? -31.714 -0.299 49.224 1.00 66.69 104 ASP A O 1
ATOM 837 N N . ASN A 1 105 ? -29.813 0.859 49.195 1.00 61.62 105 ASN A N 1
ATOM 838 C CA . ASN A 1 105 ? -29.067 -0.022 50.112 1.00 61.62 105 ASN A CA 1
ATOM 839 C C . ASN A 1 105 ? -29.593 -0.116 51.559 1.00 61.62 105 ASN A C 1
ATOM 841 O O . ASN A 1 105 ? -28.987 -0.790 52.395 1.00 61.62 105 ASN A O 1
ATOM 845 N N . SER A 1 106 ? -30.701 0.539 51.898 1.00 68.94 106 SER A N 1
ATOM 846 C CA . SER A 1 106 ? -31.201 0.617 53.277 1.00 68.94 106 SER A CA 1
ATOM 847 C C . SER A 1 106 ? -31.760 -0.704 53.831 1.00 68.94 106 SER A C 1
ATOM 849 O O . SER A 1 106 ? -31.902 -0.813 55.046 1.00 68.94 106 SER A O 1
ATOM 851 N N . ASN A 1 107 ? -32.009 -1.717 52.987 1.00 77.50 107 ASN A N 1
ATOM 852 C CA . ASN A 1 107 ? -32.624 -2.998 53.378 1.00 77.50 107 ASN A CA 1
ATOM 853 C C . ASN A 1 107 ? -31.830 -4.259 52.984 1.00 77.50 107 ASN A C 1
ATOM 855 O O . ASN A 1 107 ? -32.391 -5.355 52.974 1.00 77.50 107 ASN A O 1
ATOM 859 N N . TRP A 1 108 ? -30.543 -4.145 52.654 1.00 85.06 108 TRP A N 1
ATOM 860 C CA . TRP A 1 108 ? -29.769 -5.313 52.223 1.00 85.06 108 TRP A CA 1
ATOM 861 C C . TRP A 1 108 ? -29.588 -6.327 53.351 1.00 85.06 108 TRP A C 1
ATOM 863 O O . TRP A 1 108 ? -29.069 -6.015 54.428 1.00 85.06 108 TRP A O 1
ATOM 873 N N . THR A 1 109 ? -29.976 -7.571 53.087 1.00 88.00 109 THR A N 1
ATOM 874 C CA . THR A 1 109 ? -29.709 -8.683 53.990 1.00 88.00 109 THR A CA 1
ATOM 875 C C . THR A 1 109 ? -28.247 -9.113 53.880 1.00 88.00 109 THR A C 1
ATOM 877 O O . THR A 1 109 ? -27.532 -8.806 52.926 1.00 88.00 109 THR A O 1
ATOM 880 N N . LYS A 1 110 ? -27.765 -9.865 54.874 1.00 90.69 110 LYS A N 1
ATOM 881 C CA . LYS A 1 110 ? -26.405 -10.427 54.851 1.00 90.69 110 LYS A CA 1
ATOM 882 C C . LYS A 1 110 ? -26.153 -11.291 53.609 1.00 90.69 110 LYS A C 1
ATOM 884 O O . LYS A 1 110 ? -25.013 -11.370 53.161 1.00 90.69 110 LYS A O 1
ATOM 889 N N . GLU A 1 111 ? -27.191 -11.940 53.089 1.00 90.50 111 GLU A N 1
ATOM 890 C CA . GLU A 1 111 ? -27.077 -12.800 51.915 1.00 90.50 111 GLU A CA 1
ATOM 891 C C . GLU A 1 111 ? -26.952 -11.982 50.627 1.00 90.50 111 GLU A C 1
ATOM 893 O O . GLU A 1 111 ? -26.088 -12.292 49.809 1.00 90.50 111 GLU A O 1
ATOM 898 N N . ASP A 1 112 ? -27.675 -10.861 50.523 1.00 85.31 112 ASP A N 1
ATOM 899 C CA . ASP A 1 112 ? -27.546 -9.918 49.401 1.00 85.31 112 ASP A CA 1
ATOM 900 C C . ASP A 1 112 ? -26.111 -9.373 49.290 1.00 85.31 112 ASP A C 1
ATOM 902 O O . ASP A 1 112 ? -25.532 -9.321 48.205 1.00 85.31 112 ASP A O 1
ATOM 906 N N . TRP A 1 113 ? -25.477 -9.060 50.427 1.00 85.38 113 TRP A N 1
ATOM 907 C CA . TRP A 1 113 ? -24.069 -8.650 50.459 1.00 85.38 113 TRP A CA 1
ATOM 908 C C . TRP A 1 113 ? -23.110 -9.748 49.996 1.00 85.38 113 TRP A C 1
ATOM 910 O O . TRP A 1 113 ? -22.161 -9.459 49.267 1.00 85.38 113 TRP A O 1
ATOM 920 N N . ARG A 1 114 ? -23.326 -11.006 50.403 1.00 91.12 114 ARG A N 1
ATOM 921 C CA . ARG A 1 114 ? -22.482 -12.120 49.940 1.00 91.12 114 ARG A CA 1
ATOM 922 C C . ARG A 1 114 ? -22.614 -12.316 48.439 1.00 91.12 114 ARG A C 1
ATOM 924 O O . ARG A 1 114 ? -21.597 -12.493 47.773 1.00 91.12 114 ARG A O 1
ATOM 931 N N . GLN A 1 115 ? -23.841 -12.263 47.927 1.00 90.31 115 GLN A N 1
ATOM 932 C CA . GLN A 1 115 ? -24.104 -12.426 46.507 1.00 90.31 115 GLN A CA 1
ATOM 933 C C . GLN A 1 115 ? -23.458 -11.298 45.692 1.00 90.31 115 GLN A C 1
ATOM 935 O O . GLN A 1 115 ? -22.752 -11.584 44.731 1.00 90.31 115 GLN A O 1
ATOM 940 N N . ALA A 1 116 ? -23.581 -10.040 46.123 1.00 82.62 116 ALA A N 1
ATOM 941 C CA . ALA A 1 116 ? -22.937 -8.913 45.447 1.00 82.62 116 ALA A CA 1
ATOM 942 C C . ALA A 1 116 ? -21.399 -9.002 45.459 1.00 82.62 116 ALA A C 1
ATOM 944 O O . ALA A 1 116 ? -20.749 -8.693 44.461 1.00 82.62 116 ALA A O 1
ATOM 945 N N . ILE A 1 117 ? -20.799 -9.451 46.568 1.00 86.12 117 ILE A N 1
ATOM 946 C CA . ILE A 1 117 ? -19.346 -9.679 46.645 1.00 86.12 117 ILE A CA 1
ATOM 947 C C . ILE A 1 117 ? -18.918 -10.793 45.681 1.00 86.12 117 ILE A C 1
ATOM 949 O O . ILE A 1 117 ? -17.876 -10.672 45.036 1.00 86.12 117 ILE A O 1
ATOM 953 N N . GLN A 1 118 ? -19.707 -11.864 45.570 1.00 92.75 118 GLN A N 1
ATOM 954 C CA . GLN A 1 118 ? -19.422 -12.953 44.639 1.00 92.75 118 GLN A CA 1
ATOM 955 C C . GLN A 1 118 ? -19.524 -12.485 43.182 1.00 92.75 118 GLN A C 1
ATOM 957 O O . GLN A 1 118 ? -18.582 -12.693 42.424 1.00 92.75 118 GLN A O 1
ATOM 962 N N . GLU A 1 119 ? -20.597 -11.777 42.817 1.00 89.12 119 GLU A N 1
ATOM 963 C CA . GLU A 1 119 ? -20.777 -11.214 41.472 1.00 89.12 119 GLU A CA 1
ATOM 964 C C . GLU A 1 119 ? -19.624 -10.265 41.094 1.00 89.12 119 GLU A C 1
ATOM 966 O O . GLU A 1 119 ? -19.106 -10.338 39.980 1.00 89.12 119 GLU A O 1
ATOM 971 N N . LEU A 1 120 ? -19.149 -9.432 42.030 1.00 86.56 120 LEU A N 1
ATOM 972 C CA . LEU A 1 120 ? -17.984 -8.564 41.815 1.00 86.56 120 LEU A CA 1
ATOM 973 C C . LEU A 1 120 ? -16.679 -9.346 41.619 1.00 86.56 120 LEU A C 1
ATOM 975 O O . LEU A 1 120 ? -15.841 -8.946 40.808 1.00 86.56 120 LEU A O 1
ATOM 979 N N . ASN A 1 121 ? -16.482 -10.444 42.350 1.00 91.00 121 ASN A N 1
ATOM 980 C CA . ASN A 1 121 ? -15.311 -11.302 42.166 1.00 91.00 121 ASN A CA 1
ATOM 981 C C . ASN A 1 121 ? -15.344 -12.016 40.810 1.00 91.00 121 ASN A C 1
ATOM 983 O O . ASN A 1 121 ? -14.313 -12.074 40.137 1.00 91.00 121 ASN A O 1
ATOM 987 N N . ASP A 1 122 ? -16.513 -12.498 40.390 1.00 92.50 122 ASP A N 1
ATOM 988 C CA . ASP A 1 122 ? -16.704 -13.146 39.092 1.00 92.50 122 ASP A CA 1
ATOM 989 C C . ASP A 1 122 ? -16.501 -12.142 37.944 1.00 92.50 122 ASP A C 1
ATOM 991 O O . ASP A 1 122 ? -15.800 -12.434 36.971 1.00 92.50 122 ASP A O 1
ATOM 995 N N . ASP A 1 123 ? -17.026 -10.918 38.080 1.00 88.56 123 ASP A N 1
ATOM 996 C CA . ASP A 1 123 ? -16.792 -9.827 37.130 1.00 88.56 123 ASP A CA 1
ATOM 997 C C . ASP A 1 123 ? -15.311 -9.444 37.060 1.00 88.56 123 ASP A C 1
ATOM 999 O O . ASP A 1 123 ? -14.770 -9.288 35.964 1.00 88.56 123 ASP A O 1
ATOM 1003 N N . ARG A 1 124 ? -14.623 -9.350 38.204 1.00 86.75 124 ARG A N 1
ATOM 1004 C CA . ARG A 1 124 ? -13.177 -9.093 38.252 1.00 86.75 124 ARG A CA 1
ATOM 1005 C C . ARG A 1 124 ? -12.386 -10.208 37.566 1.00 86.75 124 ARG A C 1
ATOM 1007 O O . ARG A 1 124 ? -11.442 -9.910 36.829 1.00 86.75 124 ARG A O 1
ATOM 1014 N N . ALA A 1 125 ? -12.746 -11.472 37.789 1.00 92.44 125 ALA A N 1
ATOM 1015 C CA . ALA A 1 125 ? -12.104 -12.612 37.139 1.00 92.44 125 ALA A CA 1
ATOM 1016 C C . ALA A 1 125 ? -12.312 -12.577 35.615 1.00 92.44 125 ALA A C 1
ATOM 1018 O O . ALA A 1 125 ? -11.340 -12.725 34.869 1.00 92.44 125 ALA A O 1
ATOM 1019 N N . ARG A 1 126 ? -13.538 -12.287 35.151 1.00 93.94 126 ARG A N 1
ATOM 1020 C CA . ARG A 1 126 ? -13.841 -12.102 33.721 1.00 93.94 126 ARG A CA 1
ATOM 1021 C C . ARG A 1 126 ? -13.004 -10.976 33.115 1.00 93.94 126 ARG A C 1
ATOM 1023 O O . ARG A 1 126 ? -12.323 -11.209 32.120 1.00 93.94 126 ARG A O 1
ATOM 1030 N N . LEU A 1 127 ? -12.985 -9.799 33.745 1.00 89.81 127 LEU A N 1
ATOM 1031 C CA . LEU A 1 127 ? -12.229 -8.642 33.251 1.00 89.81 127 LEU A CA 1
ATOM 1032 C C . LEU A 1 127 ? -10.721 -8.930 33.180 1.00 89.81 127 LEU A C 1
ATOM 1034 O O . LEU A 1 127 ? -10.053 -8.549 32.224 1.00 89.81 127 LEU A O 1
ATOM 1038 N N . THR A 1 128 ? -10.180 -9.643 34.172 1.00 91.38 128 THR A N 1
ATOM 1039 C CA . THR A 1 128 ? -8.763 -10.048 34.191 1.00 91.38 128 THR A CA 1
ATOM 1040 C C . THR A 1 128 ? -8.441 -10.996 33.031 1.00 91.38 128 THR A C 1
ATOM 1042 O O . THR A 1 128 ? -7.400 -10.865 32.381 1.00 91.38 128 THR A O 1
ATOM 1045 N N . SER A 1 129 ? -9.347 -11.933 32.737 1.00 94.12 129 SER A N 1
ATOM 1046 C CA . SER A 1 129 ? -9.224 -12.844 31.596 1.00 94.12 129 SER A CA 1
ATOM 1047 C C . SER A 1 129 ? -9.284 -12.098 30.260 1.00 94.12 129 SER A C 1
ATOM 1049 O O . SER A 1 129 ? -8.464 -12.357 29.381 1.00 94.12 129 SER A O 1
ATOM 1051 N N . GLU A 1 130 ? -10.223 -11.165 30.095 1.00 90.69 130 GLU A N 1
ATOM 1052 C CA . GLU A 1 130 ? -10.337 -10.335 28.888 1.00 90.69 130 GLU A CA 1
ATOM 1053 C C . GLU A 1 130 ? -9.109 -9.448 28.694 1.00 90.69 130 GLU A C 1
ATOM 1055 O O . GLU A 1 130 ? -8.540 -9.416 27.605 1.00 90.69 130 GLU A O 1
ATOM 1060 N N . MET A 1 131 ? -8.635 -8.790 29.752 1.00 90.88 131 MET A N 1
ATOM 1061 C CA . MET A 1 131 ? -7.430 -7.965 29.694 1.00 90.88 131 MET A CA 1
ATOM 1062 C C . MET A 1 131 ? -6.206 -8.784 29.278 1.00 90.88 131 MET A C 1
ATOM 1064 O O . MET A 1 131 ? -5.431 -8.343 28.432 1.00 90.88 131 MET A O 1
ATOM 1068 N N . THR A 1 132 ? -6.068 -10.006 29.796 1.00 93.19 132 THR A N 1
ATOM 1069 C CA . THR A 1 132 ? -4.986 -10.917 29.397 1.00 93.19 132 THR A CA 1
ATOM 1070 C C . THR A 1 132 ? -5.118 -11.319 27.926 1.00 93.19 132 THR A C 1
ATOM 1072 O O . THR A 1 132 ? -4.130 -11.298 27.195 1.00 93.19 132 THR A O 1
ATOM 1075 N N . LYS A 1 133 ? -6.337 -11.613 27.452 1.00 94.00 133 LYS A N 1
ATOM 1076 C CA . LYS A 1 133 ? -6.610 -11.906 26.036 1.00 94.00 133 LYS A CA 1
ATOM 1077 C C . LYS A 1 133 ? -6.210 -10.737 25.127 1.00 94.00 133 LYS A C 1
ATOM 1079 O O . LYS A 1 133 ? -5.544 -10.957 24.119 1.00 94.00 133 LYS A O 1
ATOM 1084 N N . TYR A 1 134 ? -6.574 -9.506 25.488 1.00 87.94 134 TYR A N 1
ATOM 1085 C CA . TYR A 1 134 ? -6.204 -8.317 24.716 1.00 87.94 134 TYR A CA 1
ATOM 1086 C C . TYR A 1 134 ? -4.701 -8.029 24.760 1.00 87.94 134 TYR A C 1
ATOM 1088 O O . TYR A 1 134 ? -4.136 -7.642 23.741 1.00 87.94 134 TYR A O 1
ATOM 1096 N N . MET A 1 135 ? -4.033 -8.266 25.893 1.00 89.19 135 MET A N 1
ATOM 1097 C CA . MET A 1 135 ? -2.574 -8.150 25.983 1.00 89.19 135 MET A CA 1
ATOM 1098 C C . MET A 1 135 ? -1.857 -9.138 25.058 1.00 89.19 135 MET A C 1
ATOM 1100 O O . MET A 1 135 ? -0.927 -8.744 24.360 1.00 89.19 135 MET A O 1
ATOM 1104 N N . VAL A 1 136 ? -2.304 -10.398 25.012 1.00 94.19 136 VAL A N 1
ATOM 1105 C CA . VAL A 1 136 ? -1.740 -11.408 24.100 1.00 94.19 136 VAL A CA 1
ATOM 1106 C C . VAL A 1 136 ? -1.949 -10.997 22.641 1.00 94.19 136 VAL A C 1
ATOM 1108 O O . VAL A 1 136 ? -0.988 -10.967 21.879 1.00 94.19 136 VAL A O 1
ATOM 1111 N N . ALA A 1 137 ? -3.167 -10.588 22.271 1.00 91.62 137 ALA A N 1
ATOM 1112 C CA . ALA A 1 137 ? -3.462 -10.124 20.914 1.00 91.62 137 ALA A CA 1
ATOM 1113 C C . ALA A 1 137 ? -2.626 -8.890 20.513 1.00 91.62 137 ALA A C 1
ATOM 1115 O O . ALA A 1 137 ? -2.203 -8.767 19.364 1.00 91.62 137 ALA A O 1
ATOM 1116 N N . ALA A 1 138 ? -2.359 -7.977 21.452 1.00 85.75 138 ALA A N 1
ATOM 1117 C CA . ALA A 1 138 ? -1.517 -6.809 21.206 1.00 85.75 138 ALA A CA 1
ATOM 1118 C C . ALA A 1 138 ? -0.049 -7.190 20.941 1.00 85.75 138 ALA A C 1
ATOM 1120 O O . ALA A 1 138 ? 0.570 -6.627 20.036 1.00 85.75 138 ALA A O 1
ATOM 1121 N N . GLU A 1 139 ? 0.506 -8.151 21.687 1.00 91.06 139 GLU A N 1
ATOM 1122 C CA . GLU A 1 139 ? 1.865 -8.656 21.440 1.00 91.06 139 GLU A CA 1
ATOM 1123 C C . GLU A 1 139 ? 1.961 -9.435 20.117 1.00 91.06 139 GLU A C 1
ATOM 1125 O O . GLU A 1 139 ? 2.934 -9.269 19.379 1.00 91.06 139 GLU A O 1
ATOM 1130 N N . GLU A 1 140 ? 0.937 -10.212 19.749 1.00 93.44 140 GLU A N 1
ATOM 1131 C CA . GLU A 1 140 ? 0.869 -10.880 18.440 1.00 93.44 140 GLU A CA 1
ATOM 1132 C C . GLU A 1 140 ? 0.863 -9.873 17.280 1.00 93.44 140 GLU A C 1
ATOM 1134 O O . GLU A 1 140 ? 1.664 -9.996 16.354 1.00 93.44 140 GLU A O 1
ATOM 1139 N N . LEU A 1 141 ? 0.035 -8.824 17.354 1.00 92.00 141 LEU A N 1
ATOM 1140 C CA . LEU A 1 141 ? 0.003 -7.760 16.341 1.00 92.00 141 LEU A CA 1
ATOM 1141 C C . LEU A 1 141 ? 1.331 -7.002 16.242 1.00 92.00 141 LEU A C 1
ATOM 1143 O O . LEU A 1 141 ? 1.746 -6.597 15.156 1.00 92.00 141 LEU A O 1
ATOM 1147 N N . LYS A 1 142 ? 2.012 -6.797 17.371 1.00 89.94 142 LYS A N 1
ATOM 1148 C CA . LYS A 1 142 ? 3.327 -6.154 17.401 1.00 89.94 142 LYS A CA 1
ATOM 1149 C C . LYS A 1 142 ? 4.391 -7.017 16.723 1.00 89.94 142 LYS A C 1
ATOM 1151 O O . LYS A 1 142 ? 5.239 -6.467 16.020 1.00 89.94 142 LYS A O 1
ATOM 1156 N N . LYS A 1 143 ? 4.334 -8.339 16.910 1.00 93.62 143 LYS A N 1
ATOM 1157 C CA . LYS A 1 143 ? 5.206 -9.296 16.220 1.00 93.62 143 LYS A CA 1
ATOM 1158 C C . LYS A 1 143 ? 4.942 -9.298 14.712 1.00 93.62 143 LYS A C 1
ATOM 1160 O O . LYS A 1 143 ? 5.876 -9.087 13.951 1.00 93.62 143 LYS A O 1
ATOM 1165 N N . GLU A 1 144 ? 3.682 -9.408 14.299 1.00 94.38 144 GLU A N 1
ATOM 1166 C CA . GLU A 1 144 ? 3.274 -9.351 12.886 1.00 94.38 144 GLU A CA 1
ATOM 1167 C C . GLU A 1 144 ? 3.762 -8.061 12.200 1.00 94.38 144 GLU A C 1
ATOM 1169 O O . GLU A 1 144 ? 4.286 -8.078 11.090 1.00 94.38 144 GLU A O 1
ATOM 1174 N N . LEU A 1 145 ? 3.666 -6.918 12.886 1.00 90.81 145 LEU A N 1
ATOM 1175 C CA . LEU A 1 145 ? 4.146 -5.641 12.358 1.00 90.81 145 LEU A CA 1
ATOM 1176 C C . LEU A 1 145 ? 5.677 -5.595 12.218 1.00 90.81 145 LEU A C 1
ATOM 1178 O O . LEU A 1 145 ? 6.192 -4.940 11.307 1.00 90.81 145 LEU A O 1
ATOM 1182 N N . ALA A 1 146 ? 6.413 -6.257 13.114 1.00 90.94 146 ALA A N 1
ATOM 1183 C CA . ALA A 1 146 ? 7.862 -6.395 12.997 1.00 90.94 146 ALA A CA 1
ATOM 1184 C C . ALA A 1 146 ? 8.240 -7.282 11.799 1.00 90.94 146 ALA A C 1
ATOM 1186 O O . ALA A 1 146 ? 9.098 -6.881 11.010 1.00 90.94 146 ALA A O 1
ATOM 1187 N N . ASP A 1 147 ? 7.541 -8.404 11.619 1.00 91.50 147 ASP A N 1
ATOM 1188 C CA . ASP A 1 147 ? 7.743 -9.330 10.502 1.00 91.50 147 ASP A CA 1
ATOM 1189 C C . ASP A 1 147 ? 7.460 -8.631 9.156 1.00 91.50 147 ASP A C 1
ATOM 1191 O O . ASP A 1 147 ? 8.302 -8.651 8.258 1.00 91.50 147 ASP A O 1
ATOM 1195 N N . GLN A 1 148 ? 6.367 -7.863 9.049 1.00 90.06 148 GLN A N 1
ATOM 1196 C CA . GLN A 1 148 ? 6.054 -7.065 7.850 1.00 90.06 148 GLN A CA 1
ATOM 1197 C C . GLN A 1 148 ? 7.100 -5.988 7.535 1.00 90.06 148 GLN A C 1
ATOM 1199 O O . GLN A 1 148 ? 7.372 -5.684 6.372 1.00 90.06 148 GLN A O 1
ATOM 1204 N N . ARG A 1 149 ? 7.687 -5.353 8.557 1.00 89.69 149 ARG A N 1
ATOM 1205 C CA . ARG A 1 149 ? 8.781 -4.389 8.343 1.00 89.69 149 ARG A CA 1
ATOM 1206 C C . ARG A 1 149 ? 10.031 -5.080 7.813 1.00 89.69 149 ARG A C 1
ATOM 1208 O O . ARG A 1 149 ? 10.731 -4.503 6.984 1.00 89.69 149 ARG A O 1
ATOM 1215 N N . GLN A 1 150 ? 10.309 -6.284 8.297 1.00 92.19 150 GLN A N 1
ATOM 1216 C CA . GLN A 1 150 ? 11.437 -7.078 7.838 1.00 92.19 150 GLN A CA 1
ATOM 1217 C C . GLN A 1 150 ? 11.229 -7.547 6.392 1.00 92.19 150 GLN A C 1
ATOM 1219 O O . GLN A 1 150 ? 12.144 -7.419 5.583 1.00 92.19 150 GLN A O 1
ATOM 1224 N N . GLU A 1 151 ? 10.022 -7.996 6.046 1.00 90.56 151 GLU A N 1
ATOM 1225 C CA . GLU A 1 151 ? 9.647 -8.384 4.682 1.00 90.56 151 GLU A CA 1
ATOM 1226 C C . GLU A 1 151 ? 9.841 -7.234 3.685 1.00 90.56 151 GLU A C 1
ATOM 1228 O O . GLU A 1 151 ? 10.541 -7.399 2.690 1.00 90.56 151 GLU A O 1
ATOM 1233 N N . LYS A 1 152 ? 9.352 -6.030 4.006 1.00 90.62 152 LYS A N 1
ATOM 1234 C CA . LYS A 1 152 ? 9.572 -4.838 3.164 1.00 90.62 152 LYS A CA 1
ATOM 1235 C C . LYS A 1 152 ? 11.047 -4.499 2.969 1.00 90.62 152 LYS A C 1
ATOM 1237 O O . LYS A 1 152 ? 11.450 -4.092 1.886 1.00 90.62 152 LYS A O 1
ATOM 1242 N N . ASN A 1 153 ? 11.864 -4.677 4.004 1.00 92.62 153 ASN A N 1
ATOM 1243 C CA . ASN A 1 153 ? 13.304 -4.470 3.887 1.00 92.62 153 ASN A CA 1
ATOM 1244 C C . ASN A 1 153 ? 13.927 -5.487 2.910 1.00 92.62 153 ASN A C 1
ATOM 1246 O O . ASN A 1 153 ? 14.758 -5.125 2.080 1.00 92.62 153 ASN A O 1
ATOM 1250 N N . TYR A 1 154 ? 13.483 -6.749 2.939 1.00 91.88 154 TYR A N 1
ATOM 1251 C CA . TYR A 1 154 ? 13.912 -7.739 1.949 1.00 91.88 154 TYR A CA 1
ATOM 1252 C C . TYR A 1 154 ? 13.468 -7.380 0.527 1.00 91.88 154 TYR A C 1
ATOM 1254 O O . TYR A 1 154 ? 14.281 -7.494 -0.389 1.00 91.88 154 TYR A O 1
ATOM 1262 N N . GLU A 1 155 ? 12.236 -6.903 0.333 1.00 93.06 155 GLU A N 1
ATOM 1263 C CA . GLU A 1 155 ? 11.756 -6.429 -0.975 1.00 93.06 155 GLU A CA 1
ATOM 1264 C C . GLU A 1 155 ? 12.632 -5.293 -1.528 1.00 93.06 155 GLU A C 1
ATOM 1266 O O . GLU A 1 155 ? 13.043 -5.329 -2.689 1.00 93.06 155 GLU A O 1
ATOM 1271 N N . GLU A 1 156 ? 12.985 -4.309 -0.696 1.00 93.19 156 GLU A N 1
ATOM 1272 C CA . GLU A 1 156 ? 13.864 -3.201 -1.090 1.00 93.19 156 GLU A CA 1
ATOM 1273 C C . GLU A 1 156 ? 15.268 -3.683 -1.487 1.00 93.19 156 GLU A C 1
ATOM 1275 O O . GLU A 1 156 ? 15.826 -3.215 -2.487 1.00 93.19 156 GLU A O 1
ATOM 1280 N N . VAL A 1 157 ? 15.829 -4.647 -0.749 1.00 94.75 157 VAL A N 1
ATOM 1281 C CA . VAL A 1 157 ? 17.128 -5.258 -1.069 1.00 94.75 157 VAL A CA 1
ATOM 1282 C C . VAL A 1 157 ? 17.069 -6.030 -2.388 1.00 94.75 157 VAL A C 1
ATOM 1284 O O . VAL A 1 157 ? 17.978 -5.897 -3.210 1.00 94.75 157 VAL A O 1
ATOM 1287 N N . VAL A 1 158 ? 16.004 -6.800 -2.632 1.00 96.38 158 VAL A N 1
ATOM 1288 C CA . VAL A 1 158 ? 15.814 -7.526 -3.900 1.00 96.38 158 VAL A CA 1
ATOM 1289 C C . VAL A 1 158 ? 15.726 -6.545 -5.071 1.00 96.38 158 VAL A C 1
ATOM 1291 O O . VAL A 1 158 ? 16.460 -6.699 -6.046 1.00 96.38 158 VAL A O 1
ATOM 1294 N N . LEU A 1 159 ? 14.931 -5.478 -4.948 1.00 95.50 159 LEU A N 1
ATOM 1295 C CA . LEU A 1 159 ? 14.822 -4.440 -5.980 1.00 95.50 159 LEU A CA 1
ATOM 1296 C C . LEU A 1 159 ? 16.159 -3.734 -6.254 1.00 95.50 159 LEU A C 1
ATOM 1298 O O . LEU A 1 159 ? 16.453 -3.378 -7.397 1.00 95.50 159 LEU A O 1
ATOM 1302 N N . ALA A 1 160 ? 16.983 -3.507 -5.227 1.00 95.75 160 ALA A N 1
ATOM 1303 C CA . ALA A 1 160 ? 18.320 -2.946 -5.405 1.00 95.75 160 ALA A CA 1
ATOM 1304 C C . ALA A 1 160 ? 19.228 -3.894 -6.208 1.00 95.75 160 ALA A C 1
ATOM 1306 O O . ALA A 1 160 ? 19.883 -3.459 -7.157 1.00 95.75 160 ALA A O 1
ATOM 1307 N N . LEU A 1 161 ? 19.207 -5.193 -5.893 1.00 96.44 161 LEU A N 1
ATOM 1308 C CA . LEU A 1 161 ? 19.980 -6.207 -6.616 1.00 96.44 161 LEU A CA 1
ATOM 1309 C C . LEU A 1 161 ? 19.536 -6.355 -8.077 1.00 96.44 161 LEU A C 1
ATOM 1311 O O . LEU A 1 161 ? 20.379 -6.500 -8.963 1.00 96.44 161 LEU A O 1
ATOM 1315 N N . GLU A 1 162 ? 18.236 -6.280 -8.356 1.00 96.62 162 GLU A N 1
ATOM 1316 C CA . GLU A 1 162 ? 17.711 -6.309 -9.726 1.00 96.62 162 GLU A CA 1
ATOM 1317 C C . GLU A 1 162 ? 18.193 -5.110 -10.552 1.00 96.62 162 GLU A C 1
ATOM 1319 O O . GLU A 1 162 ? 18.609 -5.267 -11.705 1.00 96.62 162 GLU A O 1
ATOM 1324 N N . ARG A 1 163 ? 18.201 -3.911 -9.953 1.00 97.25 163 ARG A N 1
ATOM 1325 C CA . ARG A 1 163 ? 18.739 -2.698 -10.591 1.00 97.25 163 ARG A CA 1
ATOM 1326 C C . ARG A 1 163 ? 20.232 -2.832 -10.889 1.00 97.25 163 ARG A C 1
ATOM 1328 O O . ARG A 1 163 ? 20.659 -2.485 -11.992 1.00 97.25 163 ARG A O 1
ATOM 1335 N N . ASP A 1 164 ? 21.008 -3.371 -9.952 1.00 97.56 164 ASP A N 1
ATOM 1336 C CA . ASP A 1 164 ? 22.441 -3.611 -10.142 1.00 97.56 164 ASP A CA 1
ATOM 1337 C C . ASP A 1 164 ? 22.705 -4.642 -11.251 1.00 97.56 164 ASP A C 1
ATOM 1339 O O . ASP A 1 164 ? 23.600 -4.453 -12.082 1.00 97.56 164 ASP A O 1
ATOM 1343 N N . LEU A 1 165 ? 21.898 -5.706 -11.325 1.00 97.75 165 LEU A N 1
ATOM 1344 C CA . LEU A 1 165 ? 22.001 -6.728 -12.367 1.00 97.75 165 LEU A CA 1
ATOM 1345 C C . LEU A 1 165 ? 21.698 -6.162 -13.765 1.00 97.75 165 LEU A C 1
ATOM 1347 O O . LEU A 1 165 ? 22.405 -6.475 -14.732 1.00 97.75 165 LEU A O 1
ATOM 1351 N N . LEU A 1 166 ? 20.683 -5.301 -13.878 1.00 97.25 166 LEU A N 1
ATOM 1352 C CA . LEU A 1 166 ? 20.368 -4.581 -15.115 1.00 97.25 166 LEU A CA 1
ATOM 1353 C C . LEU A 1 166 ? 21.530 -3.672 -15.534 1.00 97.25 166 LEU A C 1
ATOM 1355 O O . LEU A 1 166 ? 22.021 -3.782 -16.659 1.00 97.25 166 LEU A O 1
ATOM 1359 N N . ALA A 1 167 ? 22.052 -2.859 -14.611 1.00 97.12 167 ALA A N 1
ATOM 1360 C CA . ALA A 1 167 ? 23.191 -1.980 -14.878 1.00 97.12 167 ALA A CA 1
ATOM 1361 C C . ALA A 1 167 ? 24.448 -2.761 -15.309 1.00 97.12 167 ALA A C 1
ATOM 1363 O O . ALA A 1 167 ? 25.194 -2.338 -16.200 1.00 97.12 167 ALA A O 1
ATOM 1364 N N . PHE A 1 168 ? 24.686 -3.931 -14.710 1.00 97.00 168 PHE A N 1
ATOM 1365 C CA . PHE A 1 168 ? 25.783 -4.814 -15.095 1.00 97.00 168 PHE A CA 1
ATOM 1366 C C . PHE A 1 168 ? 25.598 -5.388 -16.507 1.00 97.00 168 PHE A C 1
ATOM 1368 O O . PHE A 1 168 ? 26.546 -5.429 -17.298 1.00 97.00 168 PHE A O 1
ATOM 1375 N N . THR A 1 169 ? 24.372 -5.775 -16.856 1.00 97.62 169 THR A N 1
ATOM 1376 C CA . THR A 1 169 ? 24.026 -6.280 -18.191 1.00 97.62 169 THR A CA 1
ATOM 1377 C C . THR A 1 169 ? 24.235 -5.208 -19.263 1.00 97.62 169 THR A C 1
ATOM 1379 O O . THR A 1 169 ? 24.872 -5.480 -20.288 1.00 97.62 169 THR A O 1
ATOM 1382 N N . ASP A 1 170 ? 23.807 -3.973 -18.996 1.00 96.50 170 ASP A N 1
ATOM 1383 C CA . ASP A 1 170 ? 24.026 -2.823 -19.879 1.00 96.50 170 ASP A CA 1
ATOM 1384 C C . ASP A 1 170 ? 25.517 -2.536 -20.084 1.00 96.50 170 ASP A C 1
ATOM 1386 O O . ASP A 1 170 ? 25.976 -2.306 -21.209 1.00 96.50 170 ASP A O 1
ATOM 1390 N N . ARG A 1 171 ? 26.311 -2.621 -19.010 1.00 97.31 171 ARG A N 1
ATOM 1391 C CA . ARG A 1 171 ? 27.767 -2.462 -19.080 1.00 97.31 171 ARG A CA 1
ATOM 1392 C C . ARG A 1 171 ? 28.412 -3.520 -19.976 1.00 97.31 171 ARG A C 1
ATOM 1394 O O . ARG A 1 171 ? 29.246 -3.170 -20.814 1.00 97.31 171 ARG A O 1
ATOM 1401 N N . ILE A 1 172 ? 28.015 -4.788 -19.850 1.00 96.75 172 ILE A N 1
ATOM 1402 C CA . ILE A 1 172 ? 28.502 -5.872 -20.720 1.00 96.75 172 ILE A CA 1
ATOM 1403 C C . ILE A 1 172 ? 28.108 -5.617 -22.178 1.00 96.75 172 ILE A C 1
ATOM 1405 O O . ILE A 1 172 ? 28.927 -5.805 -23.084 1.00 96.75 172 ILE A O 1
ATOM 1409 N N . ALA A 1 173 ? 26.865 -5.203 -22.431 1.00 96.94 173 ALA A N 1
ATOM 1410 C CA . ALA A 1 173 ? 26.391 -4.905 -23.779 1.00 96.94 173 ALA A CA 1
ATOM 1411 C C . ALA A 1 173 ? 27.204 -3.767 -24.420 1.00 96.94 173 ALA A C 1
ATOM 1413 O O . ALA A 1 173 ? 27.633 -3.878 -25.575 1.00 96.94 173 ALA A O 1
ATOM 1414 N N . LEU A 1 174 ? 27.492 -2.712 -23.654 1.00 97.44 174 LEU A N 1
ATOM 1415 C CA . LEU A 1 174 ? 28.332 -1.601 -24.091 1.00 97.44 174 LEU A CA 1
ATOM 1416 C C . LEU A 1 174 ? 29.767 -2.052 -24.392 1.00 97.44 174 LEU A C 1
ATOM 1418 O O . LEU A 1 174 ? 30.316 -1.702 -25.438 1.00 97.44 174 LEU A O 1
ATOM 1422 N N . GLU A 1 175 ? 30.372 -2.860 -23.524 1.00 97.50 175 GLU A N 1
ATOM 1423 C CA . GLU A 1 175 ? 31.726 -3.376 -23.734 1.00 97.50 175 GLU A CA 1
ATOM 1424 C C . GLU A 1 175 ? 31.810 -4.260 -24.987 1.00 97.50 175 GLU A C 1
ATOM 1426 O O . GLU A 1 175 ? 32.721 -4.103 -25.807 1.00 97.50 175 GLU A O 1
ATOM 1431 N N . LYS A 1 176 ? 30.808 -5.122 -25.212 1.00 97.19 176 LYS A N 1
ATOM 1432 C CA . LYS A 1 176 ? 30.679 -5.908 -26.450 1.00 97.19 176 LYS A CA 1
ATOM 1433 C C . LYS A 1 176 ? 30.590 -5.012 -27.684 1.00 97.19 176 LYS A C 1
ATOM 1435 O O . LYS A 1 176 ? 31.281 -5.282 -28.669 1.00 97.19 176 LYS A O 1
ATOM 1440 N N . LYS A 1 177 ? 29.802 -3.933 -27.632 1.00 97.62 177 LYS A N 1
ATOM 1441 C CA . LYS A 1 177 ? 29.685 -2.957 -28.726 1.00 97.62 177 LYS A CA 1
ATOM 1442 C C . LYS A 1 177 ? 31.025 -2.277 -29.020 1.00 97.62 177 LYS A C 1
ATOM 1444 O O . LYS A 1 177 ? 31.445 -2.238 -30.175 1.00 97.62 177 LYS A O 1
ATOM 1449 N N . ILE A 1 178 ? 31.736 -1.827 -27.984 1.00 96.88 178 ILE A N 1
ATOM 1450 C CA . ILE A 1 178 ? 33.074 -1.226 -28.116 1.00 96.88 178 ILE A CA 1
ATOM 1451 C C . ILE A 1 178 ? 34.057 -2.227 -28.739 1.00 96.88 178 ILE A C 1
ATOM 1453 O O . ILE A 1 178 ? 34.826 -1.876 -29.636 1.00 96.88 178 ILE A O 1
ATOM 1457 N N . MET A 1 179 ? 34.039 -3.490 -28.302 1.00 96.75 179 MET A N 1
ATOM 1458 C CA . MET A 1 179 ? 34.887 -4.536 -28.879 1.00 96.75 179 MET A CA 1
ATOM 1459 C C . MET A 1 179 ? 34.568 -4.795 -30.356 1.00 96.75 179 MET A C 1
ATOM 1461 O O . MET A 1 179 ? 35.490 -4.929 -31.162 1.00 96.75 179 MET A O 1
ATOM 1465 N N . GLN A 1 180 ? 33.289 -4.851 -30.734 1.00 96.94 180 GLN A N 1
ATOM 1466 C CA . GLN A 1 180 ? 32.871 -5.013 -32.129 1.00 96.94 180 GLN A CA 1
ATOM 1467 C C . GLN A 1 180 ? 33.312 -3.829 -32.999 1.00 96.94 180 GLN A C 1
ATOM 1469 O O . GLN A 1 180 ? 33.861 -4.041 -34.079 1.00 96.94 180 GLN A O 1
ATOM 1474 N N . GLU A 1 181 ? 33.160 -2.596 -32.515 1.00 95.88 181 GLU A N 1
ATOM 1475 C CA . GLU A 1 181 ? 33.609 -1.390 -33.218 1.00 95.88 181 GLU A CA 1
ATOM 1476 C C . GLU A 1 181 ? 35.130 -1.393 -33.433 1.00 95.88 181 GLU A C 1
ATOM 1478 O O . GLU A 1 181 ? 35.611 -1.159 -34.545 1.00 95.88 181 GLU A O 1
ATOM 1483 N N . ARG A 1 182 ? 35.903 -1.754 -32.398 1.00 96.00 182 ARG A N 1
ATOM 1484 C CA . ARG A 1 182 ? 37.362 -1.923 -32.509 1.00 96.00 182 ARG A CA 1
ATOM 1485 C C . ARG A 1 182 ? 37.730 -2.975 -33.558 1.00 96.00 182 ARG A C 1
ATOM 1487 O O . ARG A 1 182 ? 38.631 -2.732 -34.359 1.00 96.00 182 ARG A O 1
ATOM 1494 N N . ARG A 1 183 ? 37.028 -4.115 -33.595 1.00 95.31 183 ARG A N 1
ATOM 1495 C CA . ARG A 1 183 ? 37.243 -5.171 -34.605 1.00 95.31 183 ARG A CA 1
ATOM 1496 C C . ARG A 1 183 ? 36.964 -4.665 -36.021 1.00 95.31 183 ARG A C 1
ATOM 1498 O O . ARG A 1 183 ? 37.800 -4.857 -36.901 1.00 95.31 183 ARG A O 1
ATOM 1505 N N . LEU A 1 184 ? 35.840 -3.980 -36.235 1.00 95.62 184 LEU A N 1
ATOM 1506 C CA . LEU A 1 184 ? 35.492 -3.399 -37.536 1.00 95.62 184 LEU A CA 1
ATOM 1507 C C . LEU A 1 184 ? 36.533 -2.373 -37.998 1.00 95.62 184 LEU A C 1
ATOM 1509 O O . LEU A 1 184 ? 36.944 -2.405 -39.155 1.00 95.62 184 LEU A O 1
ATOM 1513 N N . LYS A 1 185 ? 37.027 -1.528 -37.085 1.00 96.00 185 LYS A N 1
ATOM 1514 C CA . LYS A 1 185 ? 38.075 -0.540 -37.376 1.00 96.00 185 LYS A CA 1
ATOM 1515 C C . LYS A 1 185 ? 39.402 -1.182 -37.798 1.00 96.00 185 LYS A C 1
ATOM 1517 O O . LYS A 1 185 ? 40.082 -0.682 -38.692 1.00 96.00 185 LYS A O 1
ATOM 1522 N N . VAL A 1 186 ? 39.784 -2.302 -37.182 1.00 95.88 186 VAL A N 1
ATOM 1523 C CA . VAL A 1 186 ? 40.973 -3.063 -37.608 1.00 95.88 186 VAL A CA 1
ATOM 1524 C C . VAL A 1 186 ? 40.767 -3.643 -39.008 1.00 95.88 186 VAL A C 1
ATOM 1526 O O . VAL A 1 186 ? 41.646 -3.504 -39.858 1.00 95.88 186 VAL A O 1
ATOM 1529 N N . LEU A 1 187 ? 39.599 -4.234 -39.282 1.00 93.94 187 LEU A N 1
ATOM 1530 C CA . LEU A 1 187 ? 39.280 -4.787 -40.602 1.00 93.94 187 LEU A CA 1
ATOM 1531 C C . LEU A 1 187 ? 39.264 -3.712 -41.699 1.00 93.94 187 LEU A C 1
ATOM 1533 O O . LEU A 1 187 ? 39.826 -3.940 -42.771 1.00 93.94 187 LEU A O 1
ATOM 1537 N N . SER A 1 188 ? 38.701 -2.528 -41.433 1.00 92.62 188 SER A N 1
ATOM 1538 C CA . SER A 1 188 ? 38.713 -1.417 -42.393 1.00 92.62 188 SER A CA 1
ATOM 1539 C C . SER A 1 188 ? 40.134 -0.938 -42.689 1.00 92.62 188 SER A C 1
ATOM 1541 O O . SER A 1 188 ? 40.484 -0.737 -43.849 1.00 92.62 188 SER A O 1
ATOM 1543 N N . ASN A 1 189 ? 40.990 -0.828 -41.667 1.00 93.94 189 ASN A N 1
ATOM 1544 C CA . ASN A 1 189 ? 42.391 -0.447 -41.854 1.00 93.94 189 ASN A CA 1
ATOM 1545 C C . ASN A 1 189 ? 43.152 -1.465 -42.718 1.00 93.94 189 ASN A C 1
ATOM 1547 O O . ASN A 1 189 ? 43.932 -1.072 -43.584 1.00 93.94 189 ASN A O 1
ATOM 1551 N N . LEU A 1 190 ? 42.906 -2.766 -42.521 1.00 92.88 190 LEU A N 1
ATOM 1552 C CA . LEU A 1 190 ? 43.503 -3.824 -43.342 1.00 92.88 190 LEU A CA 1
ATOM 1553 C C . LEU A 1 190 ? 43.004 -3.786 -44.794 1.00 92.88 190 LEU A C 1
ATOM 1555 O O . LEU A 1 190 ? 43.805 -3.988 -45.710 1.00 92.88 190 LEU A O 1
ATOM 1559 N N . SER A 1 191 ? 41.715 -3.500 -45.018 1.00 90.06 191 SER A N 1
ATOM 1560 C CA . SER A 1 191 ? 41.158 -3.314 -46.366 1.00 90.06 191 SER A CA 1
ATOM 1561 C C . SER A 1 191 ? 41.815 -2.133 -47.077 1.00 90.06 191 SER A C 1
ATOM 1563 O O . SER A 1 191 ? 42.363 -2.304 -48.165 1.00 90.06 191 SER A O 1
ATOM 1565 N N . ASN A 1 192 ? 41.876 -0.973 -46.417 1.00 88.12 192 ASN A N 1
ATOM 1566 C CA . ASN A 1 192 ? 42.505 0.236 -46.955 1.00 88.12 192 ASN A CA 1
ATOM 1567 C C . ASN A 1 192 ? 43.983 -0.003 -47.302 1.00 88.12 192 ASN A C 1
ATOM 1569 O O . ASN A 1 192 ? 44.464 0.421 -48.350 1.00 88.12 192 ASN A O 1
ATOM 1573 N N . LEU A 1 193 ? 44.716 -0.735 -46.454 1.00 88.44 193 LEU A N 1
ATOM 1574 C CA . LEU A 1 193 ? 46.122 -1.066 -46.700 1.00 88.44 193 LEU A CA 1
ATOM 1575 C C . LEU A 1 193 ? 46.293 -2.015 -47.898 1.00 88.44 193 LEU A C 1
ATOM 1577 O O . LEU A 1 193 ? 47.253 -1.900 -48.665 1.00 88.44 193 LEU A O 1
ATOM 1581 N N . ARG A 1 194 ? 45.352 -2.948 -48.089 1.00 86.81 194 ARG A N 1
ATOM 1582 C CA . ARG A 1 194 ? 45.315 -3.838 -49.256 1.00 86.81 194 ARG A CA 1
ATOM 1583 C C . ARG A 1 194 ? 45.036 -3.058 -50.538 1.00 86.81 194 ARG A C 1
ATOM 1585 O O . ARG A 1 194 ? 45.720 -3.294 -51.532 1.00 86.81 194 ARG A O 1
ATOM 1592 N N . GLU A 1 195 ? 44.078 -2.138 -50.506 1.00 83.44 195 GLU A N 1
ATOM 1593 C CA . GLU A 1 195 ? 43.738 -1.260 -51.629 1.00 83.44 195 GLU A CA 1
ATOM 1594 C C . GLU A 1 195 ? 44.915 -0.361 -52.010 1.00 83.44 195 GLU A C 1
ATOM 1596 O O . GLU A 1 195 ? 45.339 -0.390 -53.164 1.00 83.44 195 GLU A O 1
ATOM 1601 N N . ALA A 1 196 ? 45.548 0.300 -51.037 1.00 83.00 196 ALA A N 1
ATOM 1602 C CA . ALA A 1 196 ? 46.750 1.104 -51.263 1.00 83.00 196 ALA A CA 1
ATOM 1603 C C . ALA A 1 196 ? 47.896 0.279 -51.877 1.00 83.00 196 ALA A C 1
ATOM 1605 O O . ALA A 1 196 ? 48.609 0.741 -52.767 1.00 83.00 196 ALA A O 1
ATOM 1606 N N . LYS A 1 197 ? 48.067 -0.986 -51.461 1.00 84.38 197 LYS A N 1
ATOM 1607 C CA . LYS A 1 197 ? 49.068 -1.889 -52.054 1.00 84.38 197 LYS A CA 1
ATOM 1608 C C . LYS A 1 197 ? 48.724 -2.280 -53.494 1.00 84.38 197 LYS A C 1
ATOM 1610 O O . LYS A 1 197 ? 49.634 -2.461 -54.304 1.00 84.38 197 LYS A O 1
ATOM 1615 N N . ILE A 1 198 ? 47.442 -2.441 -53.821 1.00 82.75 198 ILE A N 1
ATOM 1616 C CA . ILE A 1 198 ? 46.984 -2.695 -55.195 1.00 82.75 198 ILE A CA 1
ATOM 1617 C C . ILE A 1 198 ? 47.210 -1.452 -56.057 1.00 82.75 198 ILE A C 1
ATOM 1619 O O . ILE A 1 198 ? 47.723 -1.576 -57.166 1.00 82.75 198 ILE A O 1
ATOM 1623 N N . GLU A 1 199 ? 46.874 -0.271 -55.551 1.00 76.75 199 GLU A N 1
ATOM 1624 C CA . GLU A 1 199 ? 47.062 1.001 -56.245 1.00 76.75 199 GLU A CA 1
ATOM 1625 C C . GLU A 1 199 ? 48.544 1.295 -56.502 1.00 76.75 199 GLU A C 1
ATOM 1627 O O . GLU A 1 199 ? 48.920 1.584 -57.634 1.00 76.75 199 GLU A O 1
ATOM 1632 N N . ASN A 1 200 ? 49.412 1.061 -55.513 1.00 76.06 200 ASN A N 1
ATOM 1633 C CA . ASN A 1 200 ? 50.861 1.183 -55.674 1.00 76.06 200 ASN A CA 1
ATOM 1634 C C . ASN A 1 200 ? 51.428 0.174 -56.699 1.00 76.06 200 ASN A C 1
ATOM 1636 O O . ASN A 1 200 ? 52.304 0.488 -57.498 1.00 76.06 200 ASN A O 1
ATOM 1640 N N . LYS A 1 201 ? 50.892 -1.054 -56.755 1.00 74.25 201 LYS A N 1
ATOM 1641 C CA . LYS A 1 201 ? 51.250 -2.007 -57.824 1.00 74.25 201 LYS A CA 1
ATOM 1642 C C . LYS A 1 201 ? 50.760 -1.555 -59.202 1.00 74.25 201 LYS A C 1
ATOM 1644 O O . LYS A 1 201 ? 51.441 -1.801 -60.194 1.00 74.25 201 LYS A O 1
ATOM 1649 N N . LYS A 1 202 ? 49.587 -0.919 -59.286 1.00 73.50 202 LYS A N 1
ATOM 1650 C CA . LYS A 1 202 ? 49.054 -0.373 -60.542 1.00 73.50 202 LYS A CA 1
ATOM 1651 C C . LYS A 1 202 ? 49.884 0.815 -61.032 1.00 73.50 202 LYS A C 1
ATOM 1653 O O . LYS A 1 202 ? 50.193 0.847 -62.218 1.00 73.50 202 LYS A O 1
ATOM 1658 N N . SER A 1 203 ? 50.309 1.725 -60.154 1.00 70.56 203 SER A N 1
ATOM 1659 C CA . SER A 1 203 ? 51.187 2.847 -60.521 1.00 70.56 203 SER A CA 1
ATOM 1660 C C . SER A 1 203 ? 52.592 2.385 -60.935 1.00 70.56 203 SER A C 1
ATOM 1662 O O . SER A 1 203 ? 53.136 2.892 -61.917 1.00 70.56 203 SER A O 1
ATOM 1664 N N . LEU A 1 204 ? 53.145 1.359 -60.276 1.00 64.31 204 LEU A N 1
ATOM 1665 C CA . LEU A 1 204 ? 54.403 0.707 -60.679 1.00 64.31 204 LEU A CA 1
ATOM 1666 C C . LEU A 1 204 ? 54.307 0.004 -62.044 1.00 64.31 204 LEU A C 1
ATOM 1668 O O . LEU A 1 204 ? 55.272 -0.013 -62.802 1.00 64.31 204 LEU A O 1
ATOM 1672 N N . ASN A 1 205 ? 53.151 -0.569 -62.387 1.00 58.84 205 ASN A N 1
ATOM 1673 C CA . ASN A 1 205 ? 52.943 -1.179 -63.703 1.00 58.84 205 ASN A CA 1
ATOM 1674 C C . ASN A 1 205 ? 52.637 -0.142 -64.797 1.00 58.84 205 ASN A C 1
ATOM 1676 O O . ASN A 1 205 ? 53.065 -0.334 -65.930 1.00 58.84 205 ASN A O 1
ATOM 1680 N N . ALA A 1 206 ? 51.957 0.964 -64.478 1.00 57.66 206 ALA A N 1
ATOM 1681 C CA . ALA A 1 206 ? 51.714 2.061 -65.418 1.00 57.66 206 ALA A CA 1
ATOM 1682 C C . ALA A 1 206 ? 53.021 2.767 -65.826 1.00 57.66 206 ALA A C 1
ATOM 1684 O O . ALA A 1 206 ? 53.244 3.016 -67.006 1.00 57.66 206 ALA A O 1
ATOM 1685 N N . SER A 1 207 ? 53.936 2.973 -64.875 1.00 53.66 207 SER A N 1
ATOM 1686 C CA . SER A 1 207 ? 55.283 3.513 -65.132 1.00 53.66 207 SER A CA 1
ATOM 1687 C C . SER A 1 207 ? 56.224 2.533 -65.851 1.00 53.66 207 SER A C 1
ATOM 1689 O O . SER A 1 207 ? 57.242 2.946 -66.399 1.00 53.66 207 SER A O 1
ATOM 1691 N N . ARG A 1 208 ? 55.878 1.239 -65.915 1.00 47.66 208 ARG A N 1
ATOM 1692 C CA . ARG A 1 208 ? 56.621 0.222 -66.682 1.00 47.66 208 ARG A CA 1
ATOM 1693 C C . ARG A 1 208 ? 56.170 0.109 -68.145 1.00 47.66 208 ARG A C 1
ATOM 1695 O O . ARG A 1 208 ? 56.889 -0.482 -68.943 1.00 47.66 208 ARG A O 1
ATOM 1702 N N . ILE A 1 209 ? 55.009 0.662 -68.507 1.00 48.34 209 ILE A N 1
ATOM 1703 C CA . ILE A 1 209 ? 54.459 0.599 -69.875 1.00 48.34 209 ILE A CA 1
ATOM 1704 C C . ILE A 1 209 ? 54.942 1.774 -70.751 1.00 48.34 209 ILE A C 1
ATOM 1706 O O . ILE A 1 209 ? 54.951 1.648 -71.972 1.00 48.34 209 ILE A O 1
ATOM 1710 N N . GLU A 1 210 ? 55.461 2.865 -70.176 1.00 46.59 210 GLU A N 1
ATOM 1711 C CA . GLU A 1 210 ? 56.092 3.950 -70.957 1.00 46.59 210 GLU A CA 1
ATOM 1712 C C . GLU A 1 210 ? 57.523 3.638 -71.439 1.00 46.59 210 GLU A C 1
ATOM 1714 O O . GLU A 1 210 ? 58.078 4.386 -72.241 1.00 46.59 210 GLU A O 1
ATOM 1719 N N . VAL A 1 211 ? 58.117 2.508 -71.034 1.00 48.69 211 VAL A N 1
ATOM 1720 C CA . VAL A 1 211 ? 59.450 2.082 -71.497 1.00 48.69 211 VAL A CA 1
ATOM 1721 C C . VAL A 1 211 ? 59.448 0.606 -71.905 1.00 48.69 211 VAL A C 1
ATOM 1723 O O . VAL A 1 211 ? 60.153 -0.191 -71.301 1.00 48.69 211 VAL A O 1
ATOM 1726 N N . HIS A 1 212 ? 58.659 0.215 -72.915 1.00 41.28 212 HIS A N 1
ATOM 1727 C CA . HIS A 1 212 ? 59.082 -0.795 -73.909 1.00 41.28 212 HIS A CA 1
ATOM 1728 C C . HIS A 1 212 ? 58.011 -1.125 -74.965 1.00 41.28 212 HIS A C 1
ATOM 1730 O O . HIS A 1 212 ? 56.944 -1.646 -74.651 1.00 41.28 212 HIS A O 1
ATOM 1736 N N . MET A 1 213 ? 58.383 -0.939 -76.235 1.00 36.75 213 MET A N 1
ATOM 1737 C CA . MET A 1 213 ? 57.951 -1.760 -77.379 1.00 36.75 213 MET A CA 1
ATOM 1738 C C . MET A 1 213 ? 59.043 -2.824 -77.664 1.00 36.75 213 MET A C 1
ATOM 1740 O O . MET A 1 213 ? 60.155 -2.691 -77.153 1.00 36.75 213 MET A O 1
ATOM 1744 N N . PRO A 1 214 ? 58.742 -3.919 -78.388 1.00 50.94 214 PRO A N 1
ATOM 1745 C CA . PRO A 1 214 ? 58.901 -5.276 -77.881 1.00 50.94 214 PRO A CA 1
ATOM 1746 C C . PRO A 1 214 ? 60.179 -5.958 -78.377 1.00 50.94 214 PRO A C 1
ATOM 1748 O O . PRO A 1 214 ? 60.665 -5.676 -79.469 1.00 50.94 214 PRO A O 1
ATOM 1751 N N . ASN A 1 215 ? 60.649 -6.960 -77.631 1.00 37.03 215 ASN A N 1
ATOM 1752 C CA . ASN A 1 215 ? 61.486 -8.004 -78.207 1.00 37.03 215 ASN A CA 1
ATOM 1753 C C . ASN A 1 215 ? 60.996 -9.384 -77.759 1.00 37.03 215 ASN A C 1
ATOM 1755 O O . ASN A 1 215 ? 60.689 -9.611 -76.588 1.00 37.03 215 ASN A O 1
ATOM 1759 N N . ALA A 1 216 ? 60.865 -10.268 -78.741 1.00 45.09 216 ALA A N 1
ATOM 1760 C CA . ALA A 1 216 ? 60.373 -11.625 -78.609 1.00 45.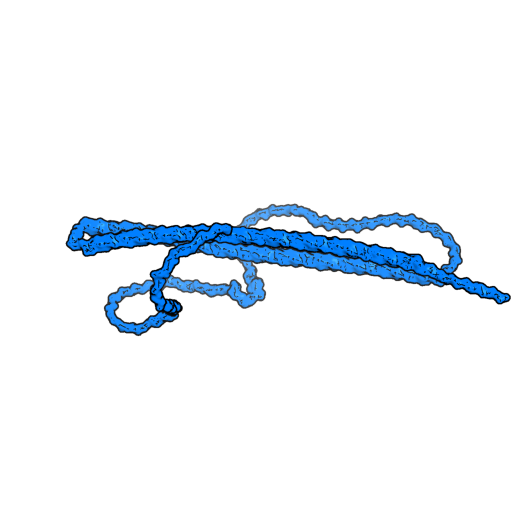09 216 ALA A CA 1
ATOM 1761 C C . ALA A 1 216 ? 61.338 -12.488 -77.784 1.00 45.09 216 ALA A C 1
ATOM 1763 O O . ALA A 1 216 ? 62.555 -12.366 -77.903 1.00 45.09 216 ALA A O 1
ATOM 1764 N N . GLY A 1 217 ? 60.797 -13.405 -76.982 1.00 36.97 217 GLY A N 1
ATOM 1765 C CA . GLY A 1 217 ? 61.619 -14.340 -76.220 1.00 36.97 217 GLY A CA 1
ATOM 1766 C C . GLY A 1 217 ? 60.800 -15.249 -75.319 1.00 36.97 217 GLY A C 1
ATOM 1767 O O . GLY A 1 217 ? 60.492 -14.907 -74.186 1.00 36.97 217 GLY A O 1
ATOM 1768 N N . SER A 1 218 ? 60.446 -16.404 -75.870 1.00 40.88 218 SER A N 1
ATOM 1769 C CA . SER A 1 218 ? 59.788 -17.548 -75.239 1.00 40.88 218 SER A CA 1
ATOM 1770 C C . SER A 1 218 ? 60.386 -17.954 -73.881 1.00 40.88 218 SER A C 1
ATOM 1772 O O . SER A 1 218 ? 61.601 -18.079 -73.765 1.00 40.88 218 SER A O 1
ATOM 1774 N N . SER A 1 219 ? 59.538 -18.271 -72.897 1.00 37.00 219 SER A N 1
ATOM 1775 C CA . SER A 1 219 ? 59.730 -19.451 -72.040 1.00 37.00 219 SER A CA 1
ATOM 1776 C C . SER A 1 219 ? 58.464 -19.737 -71.234 1.00 37.00 219 SER A C 1
ATOM 1778 O O . SER A 1 219 ? 58.001 -18.928 -70.429 1.00 37.00 219 SER A O 1
ATOM 1780 N N . ALA A 1 220 ? 57.900 -20.913 -71.483 1.00 46.97 220 ALA A N 1
ATOM 1781 C CA . ALA A 1 220 ? 56.836 -21.508 -70.703 1.00 46.97 220 ALA A CA 1
ATOM 1782 C C . ALA A 1 220 ? 57.389 -22.020 -69.366 1.00 46.97 220 ALA A C 1
ATOM 1784 O O . ALA A 1 220 ? 58.352 -22.781 -69.361 1.00 46.97 220 ALA A O 1
ATOM 1785 N N . ALA A 1 221 ? 56.731 -21.698 -68.249 1.00 38.25 221 ALA A N 1
ATOM 1786 C CA . ALA A 1 221 ? 56.827 -22.517 -67.044 1.00 38.25 221 ALA A CA 1
ATOM 1787 C C . ALA A 1 221 ? 55.628 -22.325 -66.094 1.00 38.25 221 ALA A C 1
ATOM 1789 O O . ALA A 1 221 ? 55.535 -21.354 -65.353 1.00 38.25 221 ALA A O 1
ATOM 1790 N N . VAL A 1 222 ? 54.754 -23.333 -66.126 1.00 39.81 222 VAL A N 1
ATOM 1791 C CA . VAL A 1 222 ? 54.195 -24.061 -64.974 1.00 39.81 222 VAL A CA 1
ATOM 1792 C C . VAL A 1 222 ? 53.308 -23.301 -63.972 1.00 39.81 222 VAL A C 1
ATOM 1794 O O . VAL A 1 222 ? 53.740 -22.715 -62.985 1.00 39.81 222 VAL A O 1
ATOM 1797 N N . PHE A 1 223 ? 52.009 -23.521 -64.176 1.00 43.69 223 PHE A N 1
ATOM 1798 C CA . PHE A 1 223 ? 50.956 -23.617 -63.164 1.00 43.69 223 PHE A CA 1
ATOM 1799 C C . PHE A 1 223 ? 51.352 -24.555 -62.003 1.00 43.69 223 PHE A C 1
ATOM 1801 O O . PHE A 1 223 ? 51.590 -25.737 -62.248 1.00 43.69 223 PHE A O 1
ATOM 1808 N N . LYS A 1 224 ? 51.301 -24.086 -60.746 1.00 41.50 224 LYS A N 1
ATOM 1809 C CA . LYS A 1 224 ? 50.947 -24.924 -59.582 1.00 41.50 224 LYS A CA 1
ATOM 1810 C C . LYS A 1 224 ? 50.186 -24.127 -58.518 1.00 41.50 224 LYS A C 1
ATOM 1812 O O . LYS A 1 224 ? 50.728 -23.278 -57.822 1.00 41.50 224 LYS A O 1
ATOM 1817 N N . GLN A 1 225 ? 48.914 -24.486 -58.415 1.00 45.31 225 GLN A N 1
ATOM 1818 C CA . GLN A 1 225 ? 47.996 -24.316 -57.297 1.00 45.31 225 GLN A CA 1
ATOM 1819 C C . GLN A 1 225 ? 48.483 -25.121 -56.078 1.00 45.31 225 GLN A C 1
ATOM 1821 O O . GLN A 1 225 ? 48.938 -26.254 -56.251 1.00 45.31 225 GLN A O 1
ATOM 1826 N N . LYS A 1 226 ? 48.342 -24.576 -54.863 1.00 40.81 226 LYS A N 1
ATOM 1827 C CA . LYS A 1 226 ? 48.056 -25.363 -53.652 1.00 40.81 226 LYS A CA 1
ATOM 1828 C C . LYS A 1 226 ? 47.568 -24.473 -52.508 1.00 40.81 226 LYS A C 1
ATOM 1830 O O . LYS A 1 226 ? 48.286 -23.598 -52.033 1.00 40.81 226 LYS A O 1
ATOM 1835 N N . ASP A 1 227 ? 46.333 -24.748 -52.111 1.00 42.38 227 ASP A N 1
ATOM 1836 C CA . ASP A 1 227 ? 45.682 -24.319 -50.881 1.00 42.38 227 ASP A CA 1
ATOM 1837 C C . ASP A 1 227 ? 46.439 -24.797 -49.636 1.00 42.38 227 ASP A C 1
ATOM 1839 O O . ASP A 1 227 ? 46.991 -25.899 -49.622 1.00 42.38 227 ASP A O 1
ATOM 1843 N N . ALA A 1 228 ? 46.380 -24.001 -48.569 1.00 35.47 228 ALA A N 1
ATOM 1844 C CA . ALA A 1 228 ? 46.422 -24.493 -47.194 1.00 35.47 228 ALA A CA 1
ATOM 1845 C C . ALA A 1 228 ? 45.767 -23.460 -46.266 1.00 35.47 228 ALA A C 1
ATOM 1847 O O . ALA A 1 228 ? 46.380 -22.496 -45.812 1.00 35.47 228 ALA A O 1
ATOM 1848 N N . VAL A 1 229 ? 44.479 -23.689 -46.024 1.00 44.56 229 VAL A N 1
ATOM 1849 C CA . VAL A 1 229 ? 43.719 -23.203 -44.874 1.00 44.56 229 VAL A CA 1
ATOM 1850 C C . VAL A 1 229 ? 44.322 -23.815 -43.606 1.00 44.56 229 VAL A C 1
ATOM 1852 O O . VAL A 1 229 ? 44.461 -25.032 -43.527 1.00 44.56 229 VAL A O 1
ATOM 1855 N N . GLN A 1 230 ? 44.620 -22.995 -42.599 1.00 37.38 230 GLN A N 1
ATOM 1856 C CA . GLN A 1 230 ? 44.597 -23.429 -41.201 1.00 37.38 230 GLN A CA 1
ATOM 1857 C C . GLN A 1 230 ? 43.785 -22.418 -40.392 1.00 37.38 230 GLN A C 1
ATOM 1859 O O . GLN A 1 230 ? 44.284 -21.383 -39.956 1.00 37.38 230 GLN A O 1
ATOM 1864 N N . LEU A 1 231 ? 42.497 -22.740 -40.244 1.00 39.78 231 LEU A N 1
ATOM 1865 C CA . LEU A 1 231 ? 41.766 -22.483 -39.013 1.00 39.78 231 LEU A CA 1
ATOM 1866 C C . LEU A 1 231 ? 42.369 -23.388 -37.934 1.00 39.78 231 LEU A C 1
ATOM 1868 O O . LEU A 1 231 ? 42.407 -24.605 -38.105 1.00 39.78 231 LEU A O 1
ATOM 1872 N N . THR A 1 232 ? 42.771 -22.804 -36.816 1.00 32.56 232 THR A N 1
ATOM 1873 C CA . THR A 1 232 ? 42.865 -23.509 -35.538 1.00 32.56 232 THR A CA 1
ATOM 1874 C C . THR A 1 232 ? 41.943 -22.799 -34.561 1.00 32.56 232 THR A C 1
ATOM 1876 O O . THR A 1 232 ? 42.326 -21.880 -33.841 1.00 32.56 232 THR A O 1
ATOM 1879 N N . GLU A 1 233 ? 40.682 -23.227 -34.589 1.00 37.53 233 GLU A N 1
ATOM 1880 C CA . GLU A 1 233 ? 39.841 -23.250 -33.400 1.00 37.53 233 GLU A CA 1
ATOM 1881 C C . GLU A 1 233 ? 40.521 -24.137 -32.354 1.00 37.53 233 GLU A C 1
ATOM 1883 O O . GLU A 1 233 ? 40.940 -25.250 -32.658 1.00 37.53 233 GLU A O 1
ATOM 1888 N N . ASN A 1 234 ? 40.607 -23.652 -31.120 1.00 34.69 234 ASN A N 1
ATOM 1889 C CA . ASN A 1 234 ? 40.711 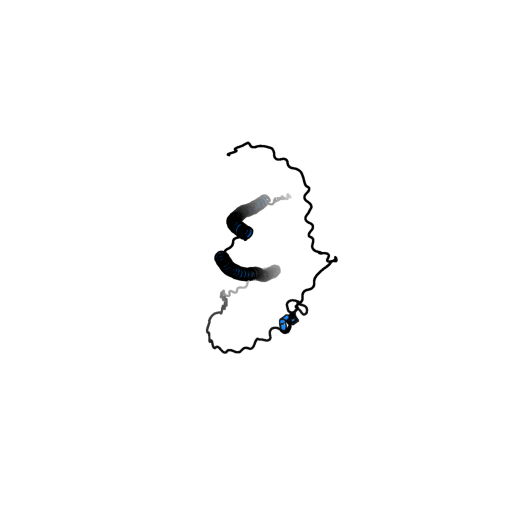-24.501 -29.941 1.00 34.69 234 ASN A CA 1
ATOM 1890 C C . ASN A 1 234 ? 39.843 -23.872 -28.851 1.00 34.69 234 ASN A C 1
ATOM 1892 O O . ASN A 1 234 ? 40.309 -23.099 -28.017 1.00 34.69 234 ASN A O 1
ATOM 1896 N N . ASN A 1 235 ? 38.554 -24.213 -28.902 1.00 41.53 235 ASN A N 1
ATOM 1897 C CA . ASN A 1 235 ? 37.723 -24.315 -27.711 1.00 41.53 235 ASN A CA 1
ATOM 1898 C C . ASN A 1 235 ? 38.290 -25.440 -26.839 1.00 41.53 235 ASN A C 1
ATOM 1900 O O . ASN A 1 235 ? 38.468 -26.561 -27.321 1.00 41.53 235 ASN A O 1
ATOM 1904 N N . LYS A 1 236 ? 38.562 -25.152 -25.563 1.00 35.00 236 LYS A N 1
ATOM 1905 C CA . LYS A 1 236 ? 38.828 -26.185 -24.560 1.00 35.00 236 LYS A CA 1
ATOM 1906 C C . LYS A 1 236 ? 38.398 -25.722 -23.164 1.00 35.00 236 LYS A C 1
ATOM 1908 O O . LYS A 1 236 ? 39.208 -25.303 -22.353 1.00 35.00 236 LYS A O 1
ATOM 1913 N N . GLU A 1 237 ? 37.105 -25.837 -22.913 1.00 44.03 237 GLU A N 1
ATOM 1914 C CA . GLU A 1 237 ? 36.563 -26.448 -21.691 1.00 44.03 237 GLU A CA 1
ATOM 1915 C C . GLU A 1 237 ? 35.835 -27.717 -22.179 1.00 44.03 237 GLU A C 1
ATOM 1917 O O . GLU A 1 237 ? 35.343 -27.685 -23.315 1.00 44.03 237 GLU A O 1
ATOM 1922 N N . PRO A 1 238 ? 35.806 -28.850 -21.442 1.00 48.12 238 PRO A N 1
ATOM 1923 C CA . PRO A 1 238 ? 35.185 -28.916 -20.111 1.00 48.12 238 PRO A CA 1
ATOM 1924 C C . PRO A 1 238 ? 35.752 -30.008 -19.163 1.00 48.12 238 PRO A C 1
ATOM 1926 O O . PRO A 1 238 ? 36.711 -30.704 -19.493 1.00 48.12 238 PRO A O 1
ATOM 1929 N N . SER A 1 239 ? 35.050 -30.202 -18.035 1.00 35.66 239 SER A N 1
ATOM 1930 C CA . SER A 1 239 ? 35.025 -31.379 -17.133 1.00 35.66 239 SER A CA 1
ATOM 1931 C C . SER A 1 239 ? 35.809 -31.189 -15.826 1.00 35.66 239 SER A C 1
ATOM 1933 O O . SER A 1 239 ? 37.031 -31.131 -15.840 1.00 35.66 239 SER A O 1
ATOM 1935 N N . VAL A 1 240 ? 35.154 -30.897 -14.692 1.00 43.44 240 VAL A N 1
ATOM 1936 C CA . VAL A 1 240 ? 34.327 -31.774 -13.817 1.00 43.44 240 VAL A CA 1
ATOM 1937 C C . VAL A 1 240 ? 35.154 -32.818 -13.057 1.00 43.44 240 VAL A C 1
ATOM 1939 O O . VAL A 1 240 ? 35.776 -33.671 -13.683 1.00 43.44 240 VAL A O 1
ATOM 1942 N N . ALA A 1 241 ? 35.023 -32.743 -11.721 1.00 34.31 241 ALA A N 1
ATOM 1943 C CA . ALA A 1 241 ? 35.247 -33.725 -10.640 1.00 34.31 241 ALA A CA 1
ATOM 1944 C C . ALA A 1 241 ? 36.152 -33.112 -9.551 1.00 34.31 241 ALA A C 1
ATOM 1946 O O . ALA A 1 241 ? 37.196 -32.561 -9.864 1.00 34.31 241 ALA A O 1
ATOM 1947 N N . GLY A 1 242 ? 35.839 -33.140 -8.261 1.00 31.44 242 GLY A N 1
ATOM 1948 C CA . GLY A 1 242 ? 34.743 -33.755 -7.531 1.00 31.44 242 GLY A CA 1
ATOM 1949 C C . GLY A 1 242 ? 34.813 -33.290 -6.073 1.00 31.44 242 GLY A C 1
ATOM 1950 O O . GLY A 1 242 ? 35.853 -32.831 -5.605 1.00 31.44 242 GLY A O 1
ATOM 1951 N N . SER A 1 243 ? 33.670 -33.365 -5.400 1.00 48.31 243 SER A N 1
ATOM 1952 C CA . SER A 1 243 ? 33.495 -33.147 -3.968 1.00 48.31 243 SER A CA 1
ATOM 1953 C C . SER A 1 243 ? 34.426 -34.011 -3.130 1.00 48.31 243 SER A C 1
ATOM 1955 O O . SER A 1 243 ? 34.449 -35.212 -3.364 1.00 48.31 243 SER A O 1
ATOM 1957 N N . GLU A 1 244 ? 35.004 -33.447 -2.066 1.00 36.97 244 GLU A N 1
ATOM 1958 C CA . GLU A 1 244 ? 35.112 -34.139 -0.777 1.00 36.97 244 GLU A CA 1
ATOM 1959 C C . GLU A 1 244 ? 34.816 -33.157 0.365 1.00 36.97 244 GLU A C 1
ATOM 1961 O O . GLU A 1 244 ? 35.478 -32.141 0.568 1.00 36.97 244 GLU A O 1
ATOM 1966 N N . SER A 1 245 ? 33.729 -33.479 1.056 1.00 46.03 245 SER A N 1
ATOM 1967 C CA . SER A 1 245 ? 33.331 -32.985 2.364 1.00 46.03 245 SER A CA 1
ATOM 1968 C C . SER A 1 245 ? 34.289 -33.537 3.419 1.00 46.03 245 SER A C 1
ATOM 1970 O O . SER A 1 245 ? 34.629 -34.714 3.361 1.00 46.03 245 SER A O 1
ATOM 1972 N N . ASN A 1 246 ? 34.669 -32.710 4.396 1.00 36.56 246 ASN A N 1
ATOM 1973 C CA . ASN A 1 246 ? 34.774 -33.148 5.786 1.00 36.56 246 ASN A CA 1
ATOM 1974 C C . ASN A 1 246 ? 34.659 -31.952 6.738 1.00 36.56 246 ASN A C 1
ATOM 1976 O O . ASN A 1 246 ? 35.315 -30.924 6.574 1.00 36.56 246 ASN A O 1
ATOM 1980 N N . CYS A 1 247 ? 33.775 -32.117 7.717 1.00 44.06 247 CYS A N 1
ATOM 1981 C CA . CYS A 1 247 ? 33.505 -31.198 8.809 1.00 44.06 247 CYS A CA 1
ATOM 1982 C C . CYS A 1 247 ? 34.687 -31.126 9.783 1.00 44.06 247 CYS A C 1
ATOM 1984 O O . CYS A 1 247 ? 35.200 -32.167 10.185 1.00 44.06 247 CYS A O 1
ATOM 1986 N N . SER A 1 248 ? 35.008 -29.913 10.236 1.00 34.44 248 SER A N 1
ATOM 1987 C CA . SER A 1 248 ? 35.526 -29.653 11.582 1.00 34.44 248 SER A CA 1
ATOM 1988 C C . SER A 1 248 ? 35.030 -28.283 12.036 1.00 34.44 248 SER A C 1
ATOM 1990 O O . SER A 1 248 ? 35.292 -27.274 11.383 1.00 34.44 248 SER A O 1
ATOM 1992 N N . GLU A 1 249 ? 34.291 -28.275 13.144 1.00 48.38 249 GLU A N 1
ATOM 1993 C CA . GLU A 1 249 ? 33.988 -27.096 13.952 1.00 48.38 249 GLU A CA 1
ATOM 1994 C C . GLU A 1 249 ? 35.288 -26.389 14.352 1.00 48.38 249 GLU A C 1
ATOM 1996 O O . GLU A 1 249 ? 36.170 -26.984 14.973 1.00 48.38 249 GLU A O 1
ATOM 2001 N N . SER A 1 250 ? 35.393 -25.101 14.038 1.00 39.09 250 SER A N 1
ATOM 2002 C CA . SER A 1 250 ? 36.262 -24.193 14.779 1.00 39.09 250 SER A CA 1
ATOM 2003 C C . SER A 1 250 ? 35.671 -22.789 14.732 1.00 39.09 250 SER A C 1
ATOM 2005 O O . SER A 1 250 ? 35.695 -22.135 13.686 1.00 39.09 250 SER A O 1
ATOM 2007 N N . ASP A 1 251 ? 35.153 -22.340 15.872 1.00 49.00 251 ASP A N 1
ATOM 2008 C CA . ASP A 1 251 ? 34.839 -20.944 16.167 1.00 49.00 251 ASP A CA 1
ATOM 2009 C C . ASP A 1 251 ? 36.107 -20.09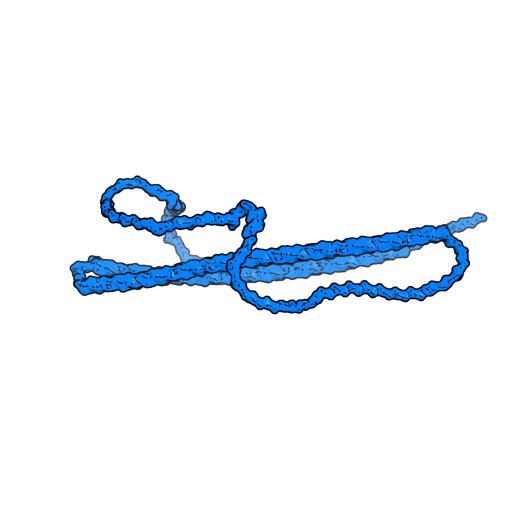0 16.059 1.00 49.00 251 ASP A C 1
ATOM 2011 O O . ASP A 1 251 ? 36.839 -19.905 17.030 1.00 49.00 251 ASP A O 1
ATOM 2015 N N . VAL A 1 252 ? 36.389 -19.567 14.867 1.00 44.84 252 VAL A N 1
ATOM 2016 C CA . VAL A 1 252 ? 37.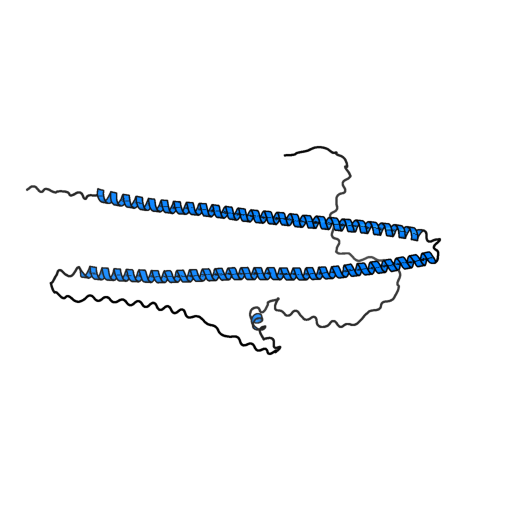313 -18.445 14.679 1.00 44.84 252 VAL A CA 1
ATOM 2017 C C . VAL A 1 252 ? 36.775 -17.573 13.548 1.00 44.84 252 VAL A C 1
ATOM 2019 O O . VAL A 1 252 ? 36.962 -17.857 12.365 1.00 44.84 252 VAL A O 1
ATOM 2022 N N . SER A 1 253 ? 36.091 -16.493 13.921 1.00 44.34 253 SER A N 1
ATOM 2023 C CA . SER A 1 253 ? 35.686 -15.420 13.012 1.00 44.34 253 SER A CA 1
ATOM 2024 C C . SER A 1 253 ? 36.905 -14.864 12.253 1.00 44.34 253 SER A C 1
ATOM 2026 O O . SER A 1 253 ? 37.935 -14.595 12.879 1.00 44.34 253 SER A O 1
ATOM 2028 N N . PRO A 1 254 ? 36.834 -14.649 10.926 1.00 45.78 254 PRO A N 1
ATOM 2029 C CA . PRO A 1 254 ? 37.958 -14.111 10.173 1.00 45.78 254 PRO A CA 1
ATOM 2030 C C . PRO A 1 254 ? 38.143 -12.606 10.453 1.00 45.78 254 PRO A C 1
ATOM 2032 O O . PRO A 1 254 ? 37.159 -11.879 10.624 1.00 45.78 254 PRO A O 1
ATOM 2035 N N . PRO A 1 255 ? 39.386 -12.089 10.450 1.00 48.25 255 PRO A N 1
ATOM 2036 C CA . PRO A 1 255 ? 39.673 -10.674 10.654 1.00 48.25 255 PRO A CA 1
ATOM 2037 C C . PRO A 1 255 ? 39.405 -9.896 9.355 1.00 48.25 255 PRO A C 1
ATOM 2039 O O . PRO A 1 255 ? 40.330 -9.510 8.645 1.00 48.25 255 PRO A O 1
ATOM 2042 N N . CYS A 1 256 ? 38.134 -9.689 9.005 1.00 48.75 256 CYS A N 1
ATOM 2043 C CA . CYS A 1 256 ? 37.746 -8.938 7.802 1.00 48.75 256 CYS A CA 1
ATOM 2044 C C . CYS A 1 256 ? 37.212 -7.519 8.074 1.00 48.75 256 CYS A C 1
ATOM 2046 O O . CYS A 1 256 ? 36.977 -6.776 7.123 1.00 48.75 256 CYS A O 1
ATOM 2048 N N . GLU A 1 257 ? 37.092 -7.079 9.331 1.00 50.62 257 GLU A N 1
ATOM 2049 C CA . GLU A 1 257 ? 36.571 -5.734 9.655 1.00 50.62 257 GLU A CA 1
ATOM 2050 C C . GLU A 1 257 ? 37.553 -4.580 9.351 1.00 50.62 257 GLU A C 1
ATOM 2052 O O . GLU A 1 257 ? 37.154 -3.419 9.213 1.00 50.62 257 GLU A O 1
ATOM 2057 N N . THR A 1 258 ? 38.850 -4.865 9.201 1.00 55.03 258 THR A N 1
ATOM 2058 C CA . THR A 1 258 ? 39.883 -3.817 9.119 1.00 55.03 258 THR A CA 1
ATOM 2059 C C . THR A 1 258 ? 39.983 -3.139 7.748 1.00 55.03 258 THR A C 1
ATOM 2061 O O . THR A 1 258 ? 40.414 -1.990 7.669 1.00 55.03 258 THR A O 1
ATOM 2064 N N . PHE A 1 259 ? 39.567 -3.798 6.659 1.00 54.53 259 PHE A N 1
ATOM 2065 C CA . PHE A 1 259 ? 39.741 -3.257 5.300 1.00 54.53 259 PHE A CA 1
ATOM 2066 C C . PHE A 1 259 ? 38.630 -2.297 4.859 1.00 54.53 259 PHE A C 1
ATOM 2068 O O . PHE A 1 259 ? 38.894 -1.375 4.086 1.00 54.53 259 PHE A O 1
ATOM 2075 N N . VAL A 1 260 ? 37.403 -2.472 5.355 1.00 57.16 260 VAL A N 1
ATOM 2076 C CA . VAL A 1 260 ? 36.277 -1.580 5.018 1.00 57.16 260 VAL A CA 1
ATOM 2077 C C . VAL A 1 260 ? 36.400 -0.260 5.785 1.00 57.16 260 VAL A C 1
ATOM 2079 O O . VAL A 1 260 ? 36.265 0.816 5.202 1.00 57.16 260 VAL A O 1
ATOM 2082 N N . SER A 1 261 ? 36.809 -0.340 7.053 1.00 56.97 261 SER A N 1
ATOM 2083 C CA . SER A 1 261 ? 37.030 0.809 7.941 1.00 56.97 261 SER A CA 1
ATOM 2084 C C . SER A 1 261 ? 38.116 1.779 7.443 1.00 56.97 261 SER A C 1
ATOM 2086 O O . SER A 1 261 ? 38.060 2.973 7.725 1.00 56.97 261 SER A O 1
ATOM 2088 N N . GLN A 1 262 ? 39.095 1.300 6.660 1.00 61.69 262 GLN A N 1
ATOM 2089 C CA . GLN A 1 262 ? 40.153 2.144 6.083 1.00 61.69 262 GLN A CA 1
ATOM 2090 C C . GLN A 1 262 ? 39.704 2.969 4.868 1.00 61.69 262 GLN A C 1
ATOM 2092 O O . GLN A 1 262 ? 40.335 3.980 4.562 1.00 61.69 262 GLN A O 1
ATOM 2097 N N . ARG A 1 263 ? 38.640 2.563 4.160 1.00 64.88 263 ARG A N 1
ATOM 2098 C CA . ARG A 1 263 ? 38.160 3.286 2.967 1.00 64.88 263 ARG A CA 1
ATOM 2099 C C . ARG A 1 263 ? 37.225 4.446 3.300 1.00 64.88 263 ARG A C 1
ATOM 2101 O O . ARG A 1 263 ? 37.140 5.380 2.508 1.00 64.88 263 ARG A O 1
ATOM 2108 N N . PHE A 1 264 ? 36.580 4.418 4.467 1.00 69.19 264 PHE A N 1
ATOM 2109 C CA . PHE A 1 264 ? 35.622 5.438 4.899 1.00 69.19 264 PHE A CA 1
ATOM 2110 C C . PHE A 1 264 ? 35.826 5.793 6.382 1.00 69.19 264 PHE A C 1
ATOM 2112 O O . PHE A 1 264 ? 35.029 5.405 7.233 1.00 69.19 264 PHE A O 1
ATOM 2119 N N . PRO A 1 265 ? 36.883 6.555 6.720 1.00 67.25 265 PRO A N 1
ATOM 2120 C CA . PRO A 1 265 ? 37.279 6.821 8.110 1.00 67.25 265 PRO A CA 1
ATOM 2121 C C . PRO A 1 265 ? 36.247 7.610 8.940 1.00 67.25 265 PRO A C 1
ATOM 2123 O O . PRO A 1 265 ? 36.410 7.742 10.149 1.00 67.25 265 PRO A O 1
ATOM 2126 N N . ASN A 1 266 ? 35.181 8.120 8.314 1.00 62.41 266 ASN A N 1
ATOM 2127 C CA . ASN A 1 266 ? 34.117 8.893 8.957 1.00 62.41 266 ASN A CA 1
ATOM 2128 C C . ASN A 1 266 ? 32.712 8.315 8.732 1.00 62.41 266 ASN A C 1
ATOM 2130 O O . ASN A 1 266 ? 31.733 9.026 8.956 1.00 62.41 266 ASN A O 1
ATOM 2134 N N . ASP A 1 267 ? 32.593 7.055 8.305 1.00 67.25 267 ASP A N 1
ATOM 2135 C CA . ASP A 1 267 ? 31.278 6.444 8.133 1.00 67.25 267 ASP A CA 1
ATOM 2136 C C . ASP A 1 267 ? 30.594 6.233 9.494 1.00 67.25 267 ASP A C 1
ATOM 2138 O O . ASP A 1 267 ? 31.064 5.492 10.359 1.00 67.25 267 ASP A O 1
ATOM 2142 N N . ILE A 1 268 ? 29.487 6.942 9.696 1.00 69.25 268 ILE A N 1
ATOM 2143 C CA . ILE A 1 268 ? 28.661 6.909 10.908 1.00 69.25 268 ILE A CA 1
ATOM 2144 C C . ILE A 1 268 ? 27.996 5.545 11.113 1.00 69.25 268 ILE A C 1
ATOM 2146 O O . ILE A 1 268 ? 27.681 5.214 12.252 1.00 69.25 268 ILE A O 1
ATOM 2150 N N . PHE A 1 269 ? 27.849 4.741 10.055 1.00 66.62 269 PHE A N 1
ATOM 2151 C CA . PHE A 1 269 ? 27.254 3.404 10.132 1.00 66.62 269 PHE A CA 1
ATOM 2152 C C . PHE A 1 269 ? 28.240 2.317 10.582 1.00 66.62 269 PHE A C 1
ATOM 2154 O O . PHE A 1 269 ? 27.815 1.245 11.002 1.00 66.62 269 PHE A O 1
ATOM 2161 N N . LEU A 1 270 ? 29.548 2.596 10.541 1.00 65.19 270 LEU A N 1
ATOM 2162 C CA . LEU A 1 270 ? 30.603 1.680 10.999 1.00 65.19 270 LEU A CA 1
ATOM 2163 C C . LEU A 1 270 ? 31.129 2.025 12.398 1.00 65.19 270 LEU A C 1
ATOM 2165 O O . LEU A 1 270 ? 31.938 1.288 12.967 1.00 65.19 270 LEU A O 1
ATOM 2169 N N . LYS A 1 271 ? 30.690 3.147 12.981 1.00 67.62 271 LYS A N 1
ATOM 2170 C CA . LYS A 1 271 ? 31.035 3.482 14.362 1.00 67.62 271 LYS A CA 1
ATOM 2171 C C . LYS A 1 271 ? 30.285 2.536 15.289 1.00 67.62 271 LYS A C 1
ATOM 2173 O O . LYS A 1 271 ? 29.060 2.559 15.340 1.00 67.62 271 LYS A O 1
ATOM 2178 N N . LYS A 1 272 ? 31.034 1.742 16.058 1.00 64.44 272 LYS A N 1
ATOM 2179 C CA . LYS A 1 272 ? 30.495 0.999 17.201 1.00 64.44 272 LYS A CA 1
ATOM 2180 C C . LYS A 1 272 ? 29.762 2.000 18.093 1.00 64.44 272 LYS A C 1
ATOM 2182 O O . LYS A 1 272 ? 30.383 2.915 18.636 1.00 64.44 272 LYS A O 1
ATOM 2187 N N . THR A 1 273 ? 28.442 1.872 18.179 1.00 59.69 273 THR A N 1
ATOM 2188 C CA . THR A 1 273 ? 27.627 2.624 19.133 1.00 59.69 273 THR A CA 1
ATOM 2189 C C . THR A 1 273 ? 28.202 2.395 20.530 1.00 59.69 273 THR A C 1
ATOM 2191 O O . THR A 1 273 ? 28.535 1.247 20.840 1.00 59.69 273 THR A O 1
ATOM 2194 N N . PRO A 1 274 ? 28.370 3.436 21.364 1.00 53.53 274 PRO A N 1
ATOM 2195 C CA . PRO A 1 274 ? 28.876 3.246 22.715 1.00 53.53 274 PRO A CA 1
ATOM 2196 C C . PRO A 1 274 ? 27.961 2.263 23.452 1.00 53.53 274 PRO A C 1
ATOM 2198 O O . PRO A 1 274 ? 26.757 2.494 23.557 1.00 53.53 274 PRO A O 1
ATOM 2201 N N . SER A 1 275 ? 28.543 1.144 23.892 1.00 47.94 275 SER A N 1
ATOM 2202 C CA . SER A 1 275 ? 27.894 0.167 24.767 1.00 47.94 275 SER A CA 1
ATOM 2203 C C . SER A 1 275 ? 27.391 0.904 26.005 1.00 47.94 275 SER A C 1
ATOM 2205 O O . SER A 1 275 ? 28.181 1.531 26.712 1.00 47.94 275 SER A O 1
ATOM 2207 N N . ILE A 1 276 ? 26.080 0.873 26.244 1.00 50.38 276 ILE A N 1
ATOM 2208 C CA . ILE A 1 276 ? 25.519 1.192 27.556 1.00 50.38 276 ILE A CA 1
ATOM 2209 C C . ILE A 1 276 ? 25.835 -0.016 28.436 1.00 50.38 276 ILE A C 1
ATOM 2211 O O . ILE A 1 276 ? 25.101 -1.001 28.478 1.00 50.38 276 ILE A O 1
ATOM 2215 N N . ASP A 1 277 ? 26.995 0.043 29.081 1.00 40.84 277 ASP A N 1
ATOM 2216 C CA . ASP A 1 277 ? 27.349 -0.874 30.151 1.00 40.84 277 ASP A CA 1
ATOM 2217 C C . ASP A 1 277 ? 26.524 -0.516 31.397 1.00 40.84 277 ASP A C 1
ATOM 2219 O O . ASP A 1 277 ? 26.562 0.614 31.882 1.00 40.84 277 ASP A O 1
ATOM 2223 N N . GLY A 1 278 ? 25.771 -1.504 31.885 1.00 43.44 278 GLY A N 1
ATOM 2224 C CA . GLY A 1 278 ? 25.424 -1.707 33.294 1.00 43.44 278 GLY A CA 1
ATOM 2225 C C . GLY A 1 278 ? 24.751 -0.555 34.040 1.00 43.44 278 GLY A C 1
ATOM 2226 O O . GLY A 1 278 ? 25.409 0.178 34.771 1.00 43.44 278 GLY A O 1
ATOM 2227 N N . ILE A 1 279 ? 23.416 -0.489 33.991 1.00 41.06 279 ILE A N 1
ATOM 2228 C CA . ILE A 1 279 ? 22.660 0.089 35.109 1.00 41.06 279 ILE A CA 1
ATOM 2229 C C . ILE A 1 279 ? 22.271 -1.073 36.017 1.00 41.06 279 ILE A C 1
ATOM 2231 O O . ILE A 1 279 ? 21.371 -1.857 35.709 1.00 41.06 279 ILE A O 1
ATOM 2235 N N . ASP A 1 280 ? 23.021 -1.193 37.107 1.00 37.62 280 ASP A N 1
ATOM 2236 C CA . ASP A 1 280 ? 22.784 -2.139 38.181 1.00 37.62 280 ASP A CA 1
ATOM 2237 C C . ASP A 1 280 ? 21.363 -2.016 38.735 1.00 37.62 280 ASP A C 1
ATOM 2239 O O . ASP A 1 280 ? 20.847 -0.940 39.046 1.00 37.62 280 ASP A O 1
ATOM 2243 N N . SER A 1 281 ? 20.753 -3.182 38.907 1.00 46.88 281 SER A N 1
ATOM 2244 C CA . SER A 1 281 ? 19.586 -3.373 39.751 1.00 46.88 281 SER A CA 1
ATOM 2245 C C . SER A 1 281 ? 19.951 -3.080 41.205 1.00 46.88 281 SER A C 1
ATOM 2247 O O . SER A 1 281 ? 20.586 -3.912 41.842 1.00 46.88 281 SER A O 1
ATOM 2249 N N . ALA A 1 282 ? 19.513 -1.945 41.748 1.00 47.91 282 ALA A N 1
ATOM 2250 C CA . ALA A 1 282 ? 19.053 -1.821 43.133 1.00 47.91 282 ALA A CA 1
ATOM 2251 C C . ALA A 1 282 ? 18.589 -0.388 43.426 1.00 47.91 282 ALA A C 1
ATOM 2253 O O . ALA A 1 282 ? 19.308 0.565 43.154 1.00 47.91 282 ALA A O 1
ATOM 2254 N N . ILE A 1 283 ? 17.425 -0.295 44.078 1.00 41.06 283 ILE A N 1
ATOM 2255 C CA . ILE A 1 283 ? 16.955 0.716 45.047 1.00 41.06 283 ILE A CA 1
ATOM 2256 C C . ILE A 1 283 ? 15.516 1.133 44.717 1.00 41.06 283 ILE A C 1
ATOM 2258 O O . ILE A 1 283 ? 15.242 2.067 43.969 1.00 41.06 283 ILE A O 1
ATOM 2262 N N . SER A 1 284 ? 14.583 0.422 45.353 1.00 42.66 284 SER A N 1
ATOM 2263 C CA . SER A 1 284 ? 13.257 0.937 45.689 1.00 42.66 284 SER A CA 1
ATOM 2264 C C . SER A 1 284 ? 13.381 2.108 46.667 1.00 42.66 284 SER A C 1
ATOM 2266 O O . SER A 1 284 ? 14.085 1.964 47.670 1.00 42.66 284 SER A O 1
ATOM 2268 N N . PRO A 1 285 ? 12.596 3.185 46.513 1.00 47.94 285 PRO A N 1
ATOM 2269 C CA . PRO A 1 285 ? 12.203 4.012 47.634 1.00 47.94 285 PRO A CA 1
ATOM 2270 C C . PRO A 1 285 ? 10.739 3.739 47.980 1.00 47.94 285 PRO A C 1
ATOM 2272 O O . PRO A 1 285 ? 9.803 4.048 47.247 1.00 47.94 285 PRO A O 1
ATOM 2275 N N . ASN A 1 286 ? 10.575 3.137 49.149 1.00 40.88 286 ASN A N 1
ATOM 2276 C CA . ASN A 1 286 ? 9.350 3.117 49.924 1.00 40.88 286 ASN A CA 1
ATOM 2277 C C . ASN A 1 286 ? 9.059 4.560 50.385 1.00 40.88 286 ASN A C 1
ATOM 2279 O O . ASN A 1 286 ? 9.886 5.130 51.096 1.00 40.88 286 ASN A O 1
ATOM 2283 N N . VAL A 1 287 ? 7.924 5.158 50.007 1.00 38.22 287 VAL A N 1
ATOM 2284 C CA . VAL A 1 287 ? 7.463 6.429 50.597 1.00 38.22 287 VAL A CA 1
ATOM 2285 C C . VAL A 1 287 ? 6.010 6.289 51.032 1.00 38.22 287 VAL A C 1
ATOM 2287 O O . VAL A 1 287 ? 5.066 6.395 50.256 1.00 38.22 287 VAL A O 1
ATOM 2290 N N . SER A 1 288 ? 5.877 6.037 52.327 1.00 40.41 288 SER A N 1
ATOM 2291 C CA . SER A 1 288 ? 4.693 6.278 53.138 1.00 40.41 288 SER A CA 1
ATOM 2292 C C . SER A 1 288 ? 4.695 7.742 53.583 1.00 40.41 288 SER A C 1
ATOM 2294 O O . SER A 1 288 ? 5.683 8.163 54.179 1.00 40.41 288 SER A O 1
ATOM 2296 N N . ALA A 1 289 ? 3.597 8.474 53.371 1.00 39.19 289 ALA A N 1
ATOM 2297 C CA . ALA A 1 289 ? 2.882 9.246 54.401 1.00 39.19 289 ALA A CA 1
ATOM 2298 C C . ALA A 1 289 ? 1.892 10.250 53.785 1.00 39.19 289 ALA A C 1
ATOM 2300 O O . ALA A 1 289 ? 2.200 10.977 52.846 1.00 39.19 289 ALA A O 1
ATOM 2301 N N . ASN A 1 290 ? 0.716 10.301 54.406 1.00 41.19 290 ASN A N 1
ATOM 2302 C CA . ASN A 1 290 ? -0.285 11.357 54.310 1.00 41.19 290 ASN A CA 1
ATOM 2303 C C . ASN A 1 290 ? 0.320 12.766 54.445 1.00 41.19 290 ASN A C 1
ATOM 2305 O O . ASN A 1 290 ? 1.052 13.018 55.402 1.00 41.19 290 ASN A O 1
ATOM 2309 N N . ALA A 1 291 ? -0.120 13.709 53.607 1.00 35.66 291 ALA A N 1
ATOM 2310 C CA . ALA A 1 291 ? -0.173 15.125 53.963 1.00 35.66 291 ALA A CA 1
ATOM 2311 C C . ALA A 1 291 ? -1.260 15.858 53.160 1.00 35.66 291 ALA A C 1
ATOM 2313 O O . ALA A 1 291 ? -1.255 15.929 51.936 1.00 35.66 291 ALA A O 1
ATOM 2314 N N . THR A 1 292 ? -2.212 16.374 53.919 1.00 39.22 292 THR A N 1
ATOM 2315 C CA . THR A 1 292 ? -3.273 17.324 53.602 1.00 39.22 292 THR A CA 1
ATOM 2316 C C . THR A 1 292 ? -2.754 18.676 53.076 1.00 39.22 292 THR A C 1
ATOM 2318 O O . THR A 1 292 ? -1.874 19.255 53.701 1.00 39.22 292 THR A O 1
ATOM 2321 N N . LEU A 1 293 ? -3.475 19.225 52.083 1.00 39.78 293 LEU A N 1
ATOM 2322 C CA . LEU A 1 293 ? -4.045 20.592 52.067 1.00 39.78 293 LEU A CA 1
ATOM 2323 C C . LEU A 1 293 ? -3.214 21.787 51.507 1.00 39.78 293 LEU A C 1
ATOM 2325 O O . LEU A 1 293 ? -2.115 22.076 51.958 1.00 39.78 293 LEU A O 1
ATOM 2329 N N . LEU A 1 294 ? -3.906 22.524 50.614 1.00 40.44 294 LEU A N 1
ATOM 2330 C CA . LEU A 1 294 ? -3.765 23.911 50.106 1.00 40.44 294 LEU A CA 1
ATOM 2331 C C . LEU A 1 294 ? -2.742 24.282 49.006 1.00 40.44 294 LEU A C 1
ATOM 2333 O O . LEU A 1 294 ? -1.536 24.198 49.184 1.00 40.44 294 LEU A O 1
ATOM 2337 N N . GLU A 1 295 ? -3.324 24.796 47.907 1.00 42.84 295 GLU A N 1
ATOM 2338 C CA . GLU A 1 295 ? -2.936 25.973 47.101 1.00 42.84 295 GLU A CA 1
ATOM 2339 C C . GLU A 1 295 ? -1.446 26.246 46.841 1.00 42.84 295 GLU A C 1
ATOM 2341 O O . GLU A 1 295 ? -0.727 26.722 47.713 1.00 42.84 295 GLU A O 1
ATOM 2346 N N . THR A 1 296 ? -1.017 26.168 45.577 1.00 40.66 296 THR A N 1
ATOM 2347 C CA . THR A 1 296 ? -0.848 27.353 44.704 1.00 40.66 296 THR A CA 1
ATOM 2348 C C . THR A 1 296 ? -0.333 26.958 43.318 1.00 40.66 296 THR A C 1
ATOM 2350 O O . THR A 1 296 ? 0.367 25.965 43.143 1.00 40.66 296 THR A O 1
ATOM 2353 N N . ASP A 1 297 ? -0.740 27.765 42.342 1.00 49.28 297 ASP A N 1
ATOM 2354 C CA . ASP A 1 297 ? -0.369 27.760 40.932 1.00 49.28 297 ASP A CA 1
ATOM 2355 C C . ASP A 1 297 ? 1.114 27.504 40.647 1.00 49.28 297 ASP A C 1
ATOM 2357 O O . ASP A 1 297 ? 1.982 28.194 41.183 1.00 49.28 297 ASP A O 1
ATOM 2361 N N . SER A 1 298 ? 1.384 26.642 39.665 1.00 52.69 298 SER A N 1
ATOM 2362 C CA . SER A 1 298 ? 2.139 26.978 38.445 1.00 52.69 298 SER A CA 1
ATOM 2363 C C . SER A 1 298 ? 2.675 25.703 37.810 1.00 52.69 298 SER A C 1
ATOM 2365 O O . SER A 1 298 ? 3.733 25.235 38.198 1.00 52.69 298 SER A O 1
ATOM 2367 N N . ASP A 1 299 ? 1.992 25.197 36.784 1.00 47.94 299 ASP A N 1
ATOM 2368 C CA . ASP A 1 299 ? 2.675 24.464 35.718 1.00 47.94 299 ASP A CA 1
ATOM 2369 C C . ASP A 1 299 ? 1.975 24.735 34.386 1.00 47.94 299 ASP A C 1
ATOM 2371 O O . ASP A 1 299 ? 0.877 24.265 34.079 1.00 47.94 299 ASP A O 1
ATOM 2375 N N . GLN A 1 300 ? 2.630 25.589 33.603 1.00 46.91 300 GLN A N 1
ATOM 2376 C CA . GLN A 1 300 ? 2.257 25.915 32.240 1.00 46.91 300 GLN A CA 1
ATOM 2377 C C . GLN A 1 300 ? 2.435 24.673 31.364 1.00 46.91 300 GLN A C 1
ATOM 2379 O O . GLN A 1 300 ? 3.548 24.261 31.048 1.00 46.91 300 GLN A O 1
ATOM 2384 N N . SER A 1 301 ? 1.320 24.089 30.931 1.00 52.91 301 SER A N 1
ATOM 2385 C CA . SER A 1 301 ? 1.314 23.051 29.901 1.00 52.91 301 SER A CA 1
ATOM 2386 C C . SER A 1 301 ? 1.677 23.650 28.537 1.00 52.91 301 SER A C 1
ATOM 2388 O O . SER A 1 301 ? 0.874 24.339 27.911 1.00 52.91 301 SER A O 1
ATOM 2390 N N . ILE A 1 302 ? 2.883 23.339 28.052 1.00 54.81 302 ILE A N 1
ATOM 2391 C CA . ILE A 1 302 ? 3.456 23.786 26.762 1.00 54.81 302 ILE A CA 1
ATOM 2392 C C . ILE A 1 302 ? 2.852 23.032 25.551 1.00 54.81 302 ILE A C 1
ATOM 2394 O O . ILE A 1 302 ? 3.295 23.186 24.420 1.00 54.81 302 ILE A O 1
ATOM 2398 N N . TRP A 1 303 ? 1.798 22.234 25.738 1.00 49.03 303 TRP A N 1
ATOM 2399 C CA . TRP A 1 303 ? 1.194 21.440 24.660 1.00 49.03 303 TRP A CA 1
ATOM 2400 C C . TRP A 1 303 ? -0.326 21.595 24.625 1.00 49.03 303 TRP A C 1
ATOM 2402 O O . TRP A 1 303 ? -1.077 20.637 24.759 1.00 49.03 303 TRP A O 1
ATOM 2412 N N . SER A 1 304 ? -0.792 22.828 24.427 1.00 43.41 304 SER A N 1
ATOM 2413 C CA . SER A 1 304 ? -2.152 23.069 23.938 1.00 43.41 304 SER A CA 1
ATOM 2414 C C . SER A 1 304 ? -2.103 23.258 22.425 1.00 43.41 304 SER A C 1
ATOM 2416 O O . SER A 1 304 ? -1.824 24.349 21.931 1.00 43.41 304 SER A O 1
ATOM 2418 N N . CYS A 1 305 ? -2.372 22.190 21.671 1.00 42.00 305 CYS A N 1
ATOM 2419 C CA . CYS A 1 305 ? -2.716 22.305 20.259 1.00 42.00 305 CYS A CA 1
ATOM 2420 C C . CYS A 1 305 ? -4.012 23.118 20.159 1.00 42.00 305 CYS A C 1
ATOM 2422 O O . CYS A 1 305 ? -5.097 22.627 20.470 1.00 42.00 305 CYS A O 1
ATOM 2424 N N . ALA A 1 306 ? -3.889 24.383 19.765 1.00 44.19 306 ALA A N 1
ATOM 2425 C CA . ALA A 1 306 ? -5.021 25.244 19.482 1.00 44.19 306 ALA A CA 1
ATOM 2426 C C . ALA A 1 306 ? -5.865 24.621 18.358 1.00 44.19 306 ALA A C 1
ATOM 2428 O O . ALA A 1 306 ? -5.478 24.615 17.191 1.00 44.19 306 ALA A O 1
ATOM 2429 N N . SER A 1 307 ? -7.025 24.084 18.728 1.00 46.88 307 SER A N 1
ATOM 2430 C CA . SER A 1 307 ? -8.084 23.729 17.791 1.00 46.88 307 SER A CA 1
ATOM 2431 C C . SER A 1 307 ? -8.649 25.028 17.188 1.00 46.88 307 SER A C 1
ATOM 2433 O O . SER A 1 307 ? -8.920 25.968 17.947 1.00 46.88 307 SER A O 1
ATOM 2435 N N . PRO A 1 308 ? -8.823 25.147 15.858 1.00 55.28 308 PRO A N 1
ATOM 2436 C CA . PRO A 1 308 ? -9.430 26.336 15.279 1.00 55.28 308 PRO A CA 1
ATOM 2437 C C . PRO A 1 308 ? -10.866 26.485 15.791 1.00 55.28 308 PRO A C 1
ATOM 2439 O O . PRO A 1 308 ? -11.691 25.580 15.662 1.00 55.28 308 PRO A O 1
ATOM 2442 N N . ARG A 1 309 ? -11.165 27.650 16.377 1.00 43.88 309 ARG A N 1
ATOM 2443 C CA . ARG A 1 309 ? -12.512 28.035 16.808 1.00 43.88 309 ARG A CA 1
ATOM 2444 C C . ARG A 1 309 ? -13.477 27.945 15.624 1.00 43.88 309 ARG A C 1
ATOM 2446 O O . ARG A 1 309 ? -13.375 28.710 14.669 1.00 43.88 309 ARG A O 1
ATOM 2453 N N . LYS A 1 310 ? -14.433 27.026 15.727 1.00 52.22 310 LYS A N 1
ATOM 2454 C CA . LYS A 1 310 ? -15.624 26.938 14.878 1.00 52.22 310 LYS A CA 1
ATOM 2455 C C . LYS A 1 310 ? -16.498 28.174 15.153 1.00 52.22 310 LYS A C 1
ATOM 2457 O O . LYS A 1 310 ? -16.818 28.404 16.321 1.00 52.22 310 LYS A O 1
ATOM 2462 N N . PRO A 1 311 ? -16.885 28.984 14.155 1.00 54.78 311 PRO A N 1
ATOM 2463 C CA . PRO A 1 311 ? -17.897 30.004 14.373 1.00 54.78 311 PRO A CA 1
ATOM 2464 C C . PRO A 1 311 ? -19.266 29.336 14.539 1.00 54.78 311 PRO A C 1
ATOM 2466 O O . PRO A 1 311 ? -19.716 28.561 13.695 1.00 54.78 311 PRO A O 1
ATOM 2469 N N . THR A 1 312 ? -19.902 29.638 15.665 1.00 46.81 312 THR A N 1
ATOM 2470 C CA . THR A 1 312 ? -21.293 29.329 15.986 1.00 46.81 312 THR A CA 1
ATOM 2471 C C . THR A 1 312 ? -22.198 30.085 15.015 1.00 46.81 312 THR A C 1
ATOM 2473 O O . THR A 1 312 ? -22.338 31.301 15.128 1.00 46.81 312 THR A O 1
ATOM 2476 N N . ALA A 1 313 ? -22.796 29.379 14.057 1.00 51.62 313 ALA A N 1
ATOM 2477 C CA . ALA A 1 313 ? -23.900 29.891 13.252 1.00 51.62 313 ALA A CA 1
ATOM 2478 C C . ALA A 1 313 ? -25.188 29.138 13.639 1.00 51.62 313 ALA A C 1
ATOM 2480 O O . ALA A 1 313 ? -25.136 27.918 13.828 1.00 51.62 313 ALA A O 1
ATOM 2481 N N . PRO A 1 314 ? -26.307 29.853 13.836 1.00 53.97 314 PRO A N 1
ATOM 2482 C CA . PRO A 1 314 ? -27.562 29.291 14.312 1.00 53.97 314 PRO A CA 1
ATOM 2483 C C . PRO A 1 314 ? -28.253 28.433 13.245 1.00 53.97 314 PRO A C 1
ATOM 2485 O O . PRO A 1 314 ? -28.110 28.666 12.049 1.00 53.97 314 PRO A O 1
ATOM 2488 N N . MET A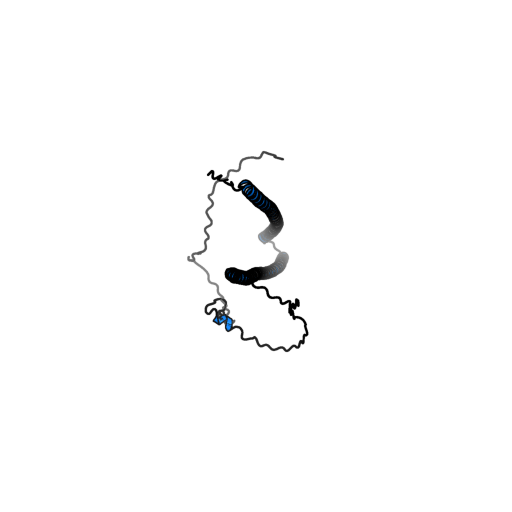 1 315 ? -28.997 27.445 13.743 1.00 49.38 315 MET A N 1
ATOM 2489 C CA . MET A 1 315 ? -29.963 26.592 13.049 1.00 49.38 315 MET A CA 1
ATOM 2490 C C . MET A 1 315 ? -30.707 27.279 11.896 1.00 49.38 315 MET A C 1
ATOM 2492 O O . MET A 1 315 ? -31.397 28.266 12.131 1.00 49.38 315 MET A O 1
ATOM 2496 N N . ASP A 1 316 ? -30.690 26.638 10.728 1.00 40.47 316 ASP A N 1
ATOM 2497 C CA . ASP A 1 316 ? -31.829 26.614 9.811 1.00 40.47 316 ASP A CA 1
ATOM 2498 C C . ASP A 1 316 ? -32.085 25.153 9.423 1.00 40.47 316 ASP A C 1
ATOM 2500 O O . ASP A 1 316 ? -31.302 24.512 8.724 1.00 40.47 316 ASP A O 1
ATOM 2504 N N . THR A 1 317 ? -33.163 24.599 9.974 1.00 58.41 317 THR A N 1
ATOM 2505 C CA . THR A 1 317 ? -33.727 23.297 9.608 1.00 58.41 317 THR A CA 1
ATOM 2506 C C . THR A 1 317 ? -35.030 23.563 8.879 1.00 58.41 317 THR A C 1
ATOM 2508 O O . THR A 1 317 ? -36.084 23.622 9.494 1.00 58.41 317 THR A O 1
ATOM 2511 N N . THR A 1 318 ? -34.966 23.777 7.569 1.00 51.72 318 THR A N 1
ATOM 2512 C CA . THR A 1 318 ? -36.114 23.676 6.655 1.00 51.72 318 THR A CA 1
ATOM 2513 C C . THR A 1 318 ? -35.616 23.519 5.218 1.00 51.72 318 THR A C 1
ATOM 2515 O O . THR A 1 318 ? -34.487 23.897 4.917 1.00 51.72 318 THR A O 1
ATOM 2518 N N . ILE A 1 319 ? -36.501 23.000 4.360 1.00 52.84 319 ILE A N 1
ATOM 2519 C CA . ILE A 1 319 ? -36.365 22.644 2.935 1.00 52.84 319 ILE A CA 1
ATOM 2520 C C . ILE A 1 319 ? -36.062 21.142 2.784 1.00 52.84 319 ILE A C 1
ATOM 2522 O O . ILE A 1 319 ? -34.924 20.694 2.876 1.00 52.84 319 ILE A O 1
ATOM 2526 N N . GLU A 1 320 ? -37.096 20.297 2.885 1.00 49.09 320 GLU A N 1
ATOM 2527 C CA . GLU A 1 320 ? -37.962 19.877 1.753 1.00 49.09 320 GLU A CA 1
ATOM 2528 C C . GLU A 1 320 ? -37.114 19.131 0.712 1.00 49.09 320 GLU A C 1
ATOM 2530 O O . GLU A 1 320 ? -36.259 19.701 0.052 1.00 49.09 320 GLU A O 1
ATOM 2535 N N . SER A 1 321 ? -37.114 17.797 0.738 1.00 54.34 321 SER A N 1
ATOM 2536 C CA . SER A 1 321 ? -38.070 16.972 -0.014 1.00 54.34 321 SER A CA 1
ATOM 2537 C C . SER A 1 321 ? -38.218 17.418 -1.466 1.00 54.34 321 SER A C 1
ATOM 2539 O O . SER A 1 321 ? -38.715 18.507 -1.726 1.00 54.34 321 SER A O 1
ATOM 2541 N N . ASP A 1 322 ? -37.917 16.462 -2.344 1.00 48.97 322 ASP A N 1
ATOM 2542 C CA . ASP A 1 322 ? -38.525 16.249 -3.658 1.00 48.97 322 ASP A CA 1
ATOM 2543 C C . ASP A 1 322 ? -37.614 16.470 -4.883 1.00 48.97 322 ASP A C 1
ATOM 2545 O O . ASP A 1 322 ? -36.792 17.383 -4.934 1.00 48.97 322 ASP A O 1
ATOM 2549 N N . LEU A 1 323 ? -37.845 15.593 -5.866 1.00 50.03 323 LEU A N 1
ATOM 2550 C CA . LEU A 1 323 ? -37.359 15.569 -7.250 1.00 50.03 323 LEU A CA 1
ATOM 2551 C C . LEU A 1 323 ? -35.876 15.202 -7.496 1.00 50.03 323 LEU A C 1
ATOM 2553 O O . LEU A 1 323 ? -34.954 15.763 -6.928 1.00 50.03 323 LEU A O 1
ATOM 2557 N N . ASP A 1 324 ? -35.525 14.313 -8.420 1.00 53.72 324 ASP A N 1
ATOM 2558 C CA . ASP A 1 324 ? -36.334 13.463 -9.279 1.00 53.72 324 ASP A CA 1
ATOM 2559 C C . ASP A 1 324 ? -35.447 12.374 -9.889 1.00 53.72 324 ASP A C 1
ATOM 2561 O O . ASP A 1 324 ? -34.216 12.451 -9.923 1.00 53.72 324 ASP A O 1
ATOM 2565 N N . GLN A 1 325 ? -36.127 11.363 -10.399 1.00 59.09 325 GLN A N 1
ATOM 2566 C CA . GLN A 1 325 ? -35.603 10.280 -11.208 1.00 59.09 325 GLN A CA 1
ATOM 2567 C C . GLN A 1 325 ? -34.796 10.798 -12.406 1.00 59.09 325 GLN A C 1
ATOM 2569 O O . GLN A 1 325 ? -35.245 11.671 -13.144 1.00 59.09 325 GLN A O 1
ATOM 2574 N N . SER A 1 326 ? -33.654 10.176 -12.693 1.00 58.69 326 SER A N 1
ATOM 2575 C CA . SER A 1 326 ? -33.124 10.131 -14.059 1.00 58.69 326 SER A CA 1
ATOM 2576 C C . SER A 1 326 ? -32.359 8.834 -14.278 1.00 58.69 326 SER A C 1
ATOM 2578 O O . SER A 1 326 ? -31.169 8.705 -14.008 1.00 58.69 326 SER A O 1
ATOM 2580 N N . ILE A 1 327 ? -33.129 7.860 -14.756 1.00 54.31 327 ILE A N 1
ATOM 2581 C CA . ILE A 1 327 ? -32.696 6.828 -15.694 1.00 54.31 327 ILE A CA 1
ATOM 2582 C C . ILE A 1 327 ? -32.214 7.549 -16.958 1.00 54.31 327 ILE A C 1
ATOM 2584 O O . ILE A 1 327 ? -32.973 8.364 -17.473 1.00 54.31 327 ILE A O 1
ATOM 2588 N N . TRP A 1 328 ? -30.994 7.267 -17.412 1.00 57.34 328 TRP A N 1
ATOM 2589 C CA . TRP A 1 328 ? -30.613 6.846 -18.773 1.00 57.34 328 TRP A CA 1
ATOM 2590 C C . TRP A 1 328 ? -29.134 6.457 -18.749 1.00 57.34 328 TRP A C 1
ATOM 2592 O O . TRP A 1 328 ? -28.313 7.264 -18.262 1.00 57.34 328 TRP A O 1
#